Protein AF-0000000086329516 (afdb_homodimer)

pLDDT: mean 95.1, std 6.82, range [64.69, 98.88]

Foldseek 3Di:
DVLLVVLQVVLVVQLVVLVVLVVCLVPPVVPDPDDPVLSVLSVVLSVLSNVLSVVSNLLSPAPCSNVLSVLSVVLNCQASVLSNVCSVPVDNPSVVSNVVSVVSNVVSVVVSVD/DVLLVVLLVVLVVQLVVLVVLVVCLVPPVVPDPQDPVLSVLSVVLSVLSNVLSVVSNLLSPAPCSNVLSVLSVQLNCQASVLSNVCSVPVDNPSVVSNVVSVVSNVVSVVVRVD

Nearest PDB structures (foldseek):
  8dt0-assembly2_B  TM=3.347E-01  e=3.328E-01  synthetic construct
  8f6r-assembly1_A  TM=3.992E-01  e=1.802E+00  synthetic construct

Structure (mmCIF, N/CA/C/O backbone):
data_AF-0000000086329516-model_v1
#
loop_
_entity.id
_entity.type
_entity.pdbx_description
1 polymer 'Transmembrane protein 256'
#
loop_
_atom_site.group_PDB
_atom_site.id
_atom_site.type_symbol
_atom_site.label_atom_id
_atom_site.label_alt_id
_atom_site.label_comp_id
_atom_site.label_asym_id
_atom_site.label_entity_id
_atom_site.label_seq_id
_atom_site.pdbx_PDB_ins_code
_atom_site.Cartn_x
_atom_site.Cartn_y
_atom_site.Cartn_z
_atom_site.occupancy
_atom_site.B_iso_or_equiv
_atom_site.auth_seq_id
_atom_site.auth_comp_id
_atom_site.auth_asym_id
_atom_site.auth_atom_id
_atom_site.pdbx_PDB_model_num
ATOM 1 N N . MET A 1 1 ? 0.048 -22.078 -14 1 64.69 1 MET A N 1
ATOM 2 C CA . MET A 1 1 ? 0.949 -20.984 -14.352 1 64.69 1 MET A CA 1
ATOM 3 C C . MET A 1 1 ? 0.165 -19.766 -14.805 1 64.69 1 MET A C 1
ATOM 5 O O . MET A 1 1 ? 0.454 -18.641 -14.383 1 64.69 1 MET A O 1
ATOM 9 N N . CYS A 1 2 ? -1.029 -20.031 -15.445 1 90.06 2 CYS A N 1
ATOM 10 C CA . CYS A 1 2 ? -1.788 -18.922 -16.016 1 90.06 2 CYS A CA 1
ATOM 11 C C . CYS A 1 2 ? -2.498 -18.141 -14.914 1 90.06 2 CYS A C 1
ATOM 13 O O . CYS A 1 2 ? -2.467 -16.906 -14.914 1 90.06 2 CYS A O 1
ATOM 15 N N . ALA A 1 3 ? -2.883 -18.844 -13.867 1 93.75 3 ALA A N 1
ATOM 16 C CA . ALA A 1 3 ? -3.609 -18.156 -12.805 1 93.75 3 ALA A CA 1
ATOM 17 C C . ALA A 1 3 ? -2.664 -17.328 -11.938 1 93.75 3 ALA A C 1
ATOM 19 O O . ALA A 1 3 ? -3.014 -16.219 -11.508 1 93.75 3 ALA A O 1
ATOM 20 N N . SER A 1 4 ? -1.534 -17.812 -11.727 1 95.69 4 SER A N 1
ATOM 21 C CA . SER A 1 4 ? -0.534 -17.109 -10.938 1 95.69 4 SER A CA 1
ATOM 22 C C . SER A 1 4 ? -0.176 -15.766 -11.562 1 95.69 4 SER A C 1
ATOM 24 O O . SER A 1 4 ? -0.128 -14.75 -10.875 1 95.69 4 SER A O 1
ATOM 26 N N . LEU A 1 5 ? 0.007 -15.844 -12.82 1 95.62 5 LEU A N 1
ATOM 27 C CA . LEU A 1 5 ? 0.372 -14.617 -13.516 1 95.62 5 LEU A CA 1
ATOM 28 C C . LEU A 1 5 ? -0.786 -13.625 -13.516 1 95.62 5 LEU A C 1
ATOM 30 O O . LEU A 1 5 ? -0.579 -12.422 -13.336 1 95.62 5 LEU A O 1
ATOM 34 N N . ALA A 1 6 ? -1.955 -14.141 -13.789 1 97.19 6 ALA A N 1
ATOM 35 C CA . ALA A 1 6 ? -3.129 -13.266 -13.781 1 97.19 6 ALA A CA 1
ATOM 36 C C . ALA A 1 6 ? -3.307 -12.602 -12.422 1 97.19 6 ALA A C 1
ATOM 38 O O . ALA A 1 6 ? -3.564 -11.391 -12.344 1 97.19 6 ALA A O 1
ATOM 39 N N . VAL A 1 7 ? -3.115 -13.359 -11.359 1 98.19 7 VAL A N 1
ATOM 40 C CA . VAL A 1 7 ? -3.281 -12.828 -10.016 1 98.19 7 VAL A CA 1
ATOM 41 C C . VAL A 1 7 ? -2.174 -11.82 -9.719 1 98.19 7 VAL A C 1
ATOM 43 O O . VAL A 1 7 ? -2.42 -10.773 -9.102 1 98.19 7 VAL A O 1
ATOM 46 N N . GLN A 1 8 ? -1.012 -12.047 -10.117 1 97.81 8 GLN A N 1
ATOM 47 C CA . GLN A 1 8 ? 0.1 -11.109 -9.969 1 97.81 8 GLN A CA 1
ATOM 48 C C . GLN A 1 8 ? -0.186 -9.797 -10.68 1 97.81 8 GLN A C 1
ATOM 50 O O . GLN A 1 8 ? 0.056 -8.719 -10.125 1 97.81 8 GLN A O 1
ATOM 55 N N . ARG A 1 9 ? -0.685 -9.898 -11.883 1 97.81 9 ARG A N 1
ATOM 56 C CA . ARG A 1 9 ? -1.002 -8.703 -12.648 1 97.81 9 ARG A CA 1
ATOM 57 C C . ARG A 1 9 ? -2.1 -7.891 -11.977 1 97.81 9 ARG A C 1
ATOM 59 O O . ARG A 1 9 ? -2.02 -6.664 -11.906 1 97.81 9 ARG A O 1
ATOM 66 N N . LEU A 1 10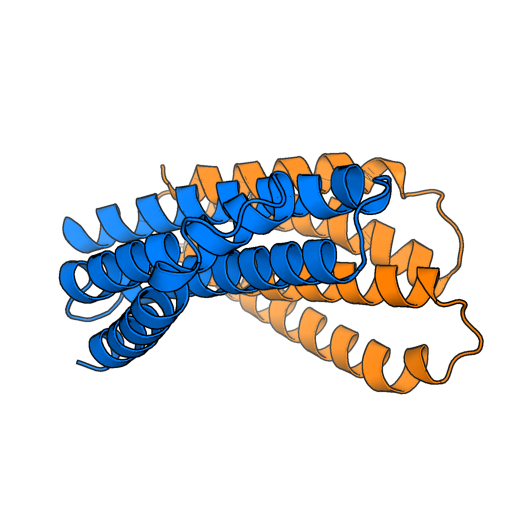 ? -3.047 -8.594 -11.484 1 98.31 10 LEU A N 1
ATOM 67 C CA . LEU A 1 10 ? -4.141 -7.918 -10.789 1 98.31 10 LEU A CA 1
ATOM 68 C C . LEU A 1 10 ? -3.65 -7.281 -9.492 1 98.31 10 LEU A C 1
ATOM 70 O O . LEU A 1 10 ? -4.133 -6.215 -9.102 1 98.31 10 LEU A O 1
ATOM 74 N N . ALA A 1 11 ? -2.736 -7.938 -8.844 1 98.69 11 ALA A N 1
ATOM 75 C CA . ALA A 1 11 ? -2.119 -7.344 -7.656 1 98.69 11 ALA A CA 1
ATOM 76 C C . ALA A 1 11 ? -1.429 -6.027 -8 1 98.69 11 ALA A C 1
ATOM 78 O O . ALA A 1 11 ? -1.551 -5.043 -7.27 1 98.69 11 ALA A O 1
ATOM 79 N N . GLY A 1 12 ? -0.724 -6.027 -9.117 1 98.56 12 GLY A N 1
ATOM 80 C CA . GLY A 1 12 ? -0.062 -4.809 -9.562 1 98.56 12 GLY A CA 1
ATOM 81 C C . GLY A 1 12 ? -1.026 -3.668 -9.828 1 98.56 12 GLY A C 1
ATOM 82 O O . GLY A 1 12 ? -0.793 -2.539 -9.391 1 98.56 12 GLY A O 1
ATOM 83 N N . VAL A 1 13 ? -2.066 -3.965 -10.5 1 98.62 13 VAL A N 1
ATOM 84 C CA . VAL A 1 13 ? -3.068 -2.953 -10.82 1 98.62 13 VAL A CA 1
ATOM 85 C C . VAL A 1 13 ? -3.75 -2.48 -9.531 1 98.62 13 VAL A C 1
ATOM 87 O O . VAL A 1 13 ? -3.908 -1.277 -9.32 1 98.62 13 VAL A O 1
ATOM 90 N N . SER A 1 14 ? -4.074 -3.404 -8.742 1 98.81 14 SER A N 1
ATOM 91 C CA . SER A 1 14 ? -4.73 -3.08 -7.484 1 98.81 14 SER A CA 1
ATOM 92 C C . SER A 1 14 ? -3.838 -2.217 -6.602 1 98.81 14 SER A C 1
ATOM 94 O O . SER A 1 14 ? -4.297 -1.229 -6.02 1 98.81 14 SER A O 1
ATOM 96 N N . GLY A 1 15 ? -2.594 -2.58 -6.457 1 98.81 15 GLY A N 1
ATOM 97 C CA . GLY A 1 15 ? -1.659 -1.793 -5.668 1 98.81 15 GLY A CA 1
ATOM 98 C C . GLY A 1 15 ? -1.478 -0.382 -6.191 1 98.81 15 GLY A C 1
ATOM 99 O O . GLY A 1 15 ? -1.449 0.576 -5.418 1 98.81 15 GLY A O 1
ATOM 100 N N . ALA A 1 16 ? -1.407 -0.28 -7.477 1 98.69 16 ALA A N 1
ATOM 101 C CA . ALA A 1 16 ? -1.301 1.045 -8.086 1 98.69 16 ALA A CA 1
ATOM 102 C C . ALA A 1 16 ? -2.523 1.898 -7.754 1 98.69 16 ALA A C 1
ATOM 104 O O . ALA A 1 16 ? -2.389 3.07 -7.395 1 98.69 16 ALA A O 1
ATOM 105 N N . LEU A 1 17 ? -3.633 1.331 -7.875 1 98.62 17 LEU A N 1
ATOM 106 C CA . LEU A 1 17 ? -4.871 2.041 -7.578 1 98.62 17 LEU A CA 1
ATOM 107 C C . LEU A 1 17 ? -4.949 2.408 -6.102 1 98.62 17 LEU A C 1
ATOM 109 O O . LEU A 1 17 ? -5.438 3.484 -5.746 1 98.62 17 LEU A O 1
ATOM 113 N N . ALA A 1 18 ? -4.504 1.495 -5.254 1 98.75 18 ALA A N 1
ATOM 114 C CA . ALA A 1 18 ? -4.52 1.766 -3.816 1 98.75 18 ALA A CA 1
ATOM 115 C C . ALA A 1 18 ? -3.635 2.959 -3.473 1 98.75 18 ALA A C 1
ATOM 117 O O . ALA A 1 18 ? -4.012 3.811 -2.666 1 98.75 18 ALA A O 1
ATOM 118 N N . VAL A 1 19 ? -2.475 2.996 -4.062 1 98.69 19 VAL A N 1
ATOM 119 C CA . VAL A 1 19 ? -1.562 4.102 -3.795 1 98.69 19 VAL A CA 1
ATOM 120 C C . VAL A 1 19 ? -2.152 5.402 -4.34 1 98.69 19 VAL A C 1
ATOM 122 O O . VAL A 1 19 ? -2.102 6.441 -3.674 1 98.69 19 VAL A O 1
ATOM 125 N N . ALA A 1 20 ? -2.703 5.402 -5.523 1 98.06 20 ALA A N 1
ATOM 126 C CA . ALA A 1 20 ? -3.342 6.582 -6.102 1 98.06 20 ALA A CA 1
ATOM 127 C C . ALA A 1 20 ? -4.488 7.066 -5.219 1 98.06 20 ALA A C 1
ATOM 129 O O . ALA A 1 20 ? -4.621 8.266 -4.973 1 98.06 20 ALA A O 1
ATOM 130 N N . ALA A 1 21 ? -5.281 6.156 -4.812 1 97.5 21 ALA A N 1
ATOM 131 C CA . ALA A 1 21 ? -6.383 6.5 -3.916 1 97.5 21 ALA A CA 1
ATOM 132 C C . ALA A 1 21 ? -5.863 7.09 -2.609 1 97.5 21 ALA A C 1
ATOM 134 O O . ALA A 1 21 ? -6.465 8.016 -2.057 1 97.5 21 ALA A O 1
ATOM 135 N N . GLY A 1 22 ? -4.812 6.473 -2.096 1 96.12 22 GLY A N 1
ATOM 136 C CA . GLY A 1 22 ? -4.199 7.016 -0.896 1 96.12 22 GLY A CA 1
ATOM 137 C C . GLY A 1 22 ? -3.736 8.453 -1.062 1 96.12 22 GLY A C 1
ATOM 138 O O . GLY A 1 22 ? -3.914 9.273 -0.16 1 96.12 22 GLY A O 1
ATOM 139 N N . ALA A 1 23 ? -3.125 8.742 -2.174 1 94.44 23 ALA A N 1
ATOM 140 C CA . ALA A 1 23 ? -2.697 10.102 -2.471 1 94.44 23 ALA A CA 1
ATOM 141 C C . ALA A 1 23 ? -3.891 11.055 -2.52 1 94.44 23 ALA A C 1
ATOM 143 O O . ALA A 1 23 ? -3.832 12.156 -1.977 1 94.44 23 ALA A O 1
ATOM 144 N N . TYR A 1 24 ? -4.93 10.617 -3.1 1 92.62 24 TYR A N 1
ATOM 145 C CA . TYR A 1 24 ? -6.145 11.422 -3.154 1 92.62 24 TYR A CA 1
ATOM 146 C C . TYR A 1 24 ? -6.684 11.688 -1.756 1 92.62 24 TYR A C 1
ATOM 148 O O . TYR A 1 24 ? -7.129 12.797 -1.455 1 92.62 24 TYR A O 1
ATOM 156 N N . GLY A 1 25 ? -6.734 10.703 -0.957 1 90.69 25 GLY A N 1
ATOM 157 C CA . GLY A 1 25 ? -7.195 10.859 0.413 1 90.69 25 GLY A CA 1
ATOM 158 C C . GLY A 1 25 ? -6.367 11.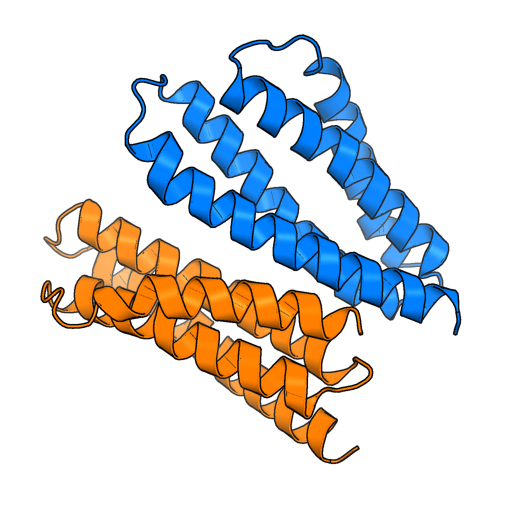844 1.212 1 90.69 25 GLY A C 1
ATOM 159 O O . GLY A 1 25 ? -6.91 12.656 1.961 1 90.69 25 GLY A O 1
ATOM 160 N N . ALA A 1 26 ? -5.047 11.812 1.091 1 88.12 26 ALA A N 1
ATOM 161 C CA . ALA A 1 26 ? -4.129 12.648 1.864 1 88.12 26 ALA A CA 1
ATOM 162 C C . ALA A 1 26 ? -4.207 14.102 1.423 1 88.12 26 ALA A C 1
ATOM 164 O O . ALA A 1 26 ? -4.062 15.016 2.242 1 88.12 26 ALA A O 1
ATOM 165 N N . HIS A 1 27 ? -4.48 14.352 0.162 1 85.06 27 HIS A N 1
ATOM 166 C CA . HIS A 1 27 ? -4.473 15.719 -0.347 1 85.06 27 HIS A CA 1
ATOM 167 C C . HIS A 1 27 ? -5.895 16.234 -0.543 1 85.06 27 HIS A C 1
ATOM 169 O O . HIS A 1 27 ? -6.191 17.391 -0.214 1 85.06 27 HIS A O 1
ATOM 175 N N . GLY A 1 28 ? -6.668 15.484 -1.047 1 76.88 28 GLY A N 1
ATOM 176 C CA . GLY A 1 28 ? -8.023 15.891 -1.378 1 76.88 28 GLY A CA 1
ATOM 177 C C . GLY A 1 28 ? -8.961 15.859 -0.188 1 76.88 28 GLY A C 1
ATOM 178 O O . GLY A 1 28 ? -9.656 16.844 0.091 1 76.88 28 GLY A O 1
ATOM 179 N N . PHE A 1 29 ? -9.008 14.883 0.481 1 74.56 29 PHE A N 1
ATOM 180 C CA . PHE A 1 29 ? -9.938 14.672 1.585 1 74.56 29 PHE A CA 1
ATOM 181 C C . PHE A 1 29 ? -9.523 15.5 2.799 1 74.56 29 PHE A C 1
ATOM 183 O O . PHE A 1 29 ? -10.383 16.016 3.52 1 74.56 29 PHE A O 1
ATOM 190 N N . ARG A 1 30 ? -8.227 15.625 3.061 1 66.38 30 ARG A N 1
ATOM 191 C CA . ARG A 1 30 ? -7.738 16.391 4.207 1 66.38 30 ARG A CA 1
ATOM 192 C C . ARG A 1 30 ? -8.172 17.844 4.121 1 66.38 30 ARG A C 1
ATOM 194 O O . ARG A 1 30 ? -8.5 18.453 5.137 1 66.38 30 ARG A O 1
ATOM 201 N N . ARG A 1 31 ? -8.32 18.344 2.969 1 73.06 31 ARG A N 1
ATOM 202 C CA . ARG A 1 31 ? -8.672 19.75 2.766 1 73.06 31 ARG A CA 1
ATOM 203 C C . ARG A 1 31 ? -10.18 19.938 2.711 1 73.06 31 ARG A C 1
ATOM 205 O O . ARG A 1 31 ? -10.68 21.062 2.684 1 73.06 31 ARG A O 1
ATOM 212 N N . SER A 1 32 ? -10.742 18.812 2.822 1 73.06 32 SER A N 1
ATOM 213 C CA . SER A 1 32 ? -12.188 18.891 2.65 1 73.06 32 SER A CA 1
ATOM 214 C C . SER A 1 32 ? -12.891 19.125 3.986 1 73.06 32 SER A C 1
ATOM 216 O O . SER A 1 32 ? -12.297 18.906 5.047 1 73.06 32 SER A O 1
ATOM 218 N N . ASP A 1 33 ? -14.102 19.672 3.904 1 74.81 33 ASP A N 1
ATOM 219 C CA . ASP A 1 33 ? -14.938 19.938 5.074 1 74.81 33 ASP A CA 1
ATOM 220 C C . ASP A 1 33 ? -15.703 18.688 5.5 1 74.81 33 ASP A C 1
ATOM 222 O O . ASP A 1 33 ? -16.719 18.781 6.18 1 74.81 33 ASP A O 1
ATOM 226 N N . ARG A 1 34 ? -15.172 17.656 5.035 1 80.44 34 ARG A N 1
ATOM 227 C CA . ARG A 1 34 ? -15.844 16.406 5.422 1 80.44 34 ARG A CA 1
ATOM 228 C C . ARG A 1 34 ? -15.656 16.141 6.91 1 80.44 34 ARG A C 1
ATOM 230 O O . ARG A 1 34 ? -14.648 16.531 7.5 1 80.44 34 ARG A O 1
ATOM 237 N N . ASP A 1 35 ? -16.734 15.539 7.414 1 86.62 35 ASP A N 1
ATOM 238 C CA . ASP A 1 35 ? -16.656 15.25 8.836 1 86.62 35 ASP A CA 1
ATOM 239 C C . ASP A 1 35 ? -15.609 14.172 9.117 1 86.62 35 ASP A C 1
ATOM 241 O O . ASP A 1 35 ? -15.141 13.5 8.195 1 86.62 35 ASP A O 1
ATOM 245 N N . ASP A 1 36 ? -15.258 14 10.312 1 89.69 36 ASP A N 1
ATOM 246 C CA . ASP A 1 36 ? -14.195 13.102 10.766 1 89.69 36 ASP A CA 1
ATOM 247 C C . ASP A 1 36 ? -14.555 11.641 10.484 1 89.69 36 ASP A C 1
ATOM 249 O O . ASP A 1 36 ? -13.68 10.828 10.195 1 89.69 36 ASP A O 1
ATOM 253 N N . TYR A 1 37 ? -15.812 11.352 10.539 1 92.25 37 TYR A N 1
ATOM 254 C CA . TYR A 1 37 ? -16.234 9.977 10.305 1 92.25 37 TYR A CA 1
ATOM 255 C C . TYR A 1 37 ? -15.992 9.57 8.859 1 92.25 37 TYR A C 1
ATOM 257 O O . TYR A 1 37 ? -15.523 8.461 8.594 1 92.25 37 TYR A O 1
ATOM 265 N N . MET A 1 38 ? -16.25 10.406 7.898 1 93.62 38 MET A N 1
ATOM 266 C CA . MET A 1 38 ? -16.016 10.117 6.484 1 93.62 38 MET A CA 1
ATOM 267 C C . MET A 1 38 ? -14.531 9.945 6.199 1 93.62 38 MET A C 1
ATOM 269 O O . MET A 1 38 ? -14.141 9.086 5.41 1 93.62 38 MET A O 1
ATOM 273 N N . LYS A 1 39 ? -13.742 10.695 6.824 1 92.88 39 LYS A N 1
ATOM 274 C CA . LYS A 1 39 ? -12.297 10.57 6.664 1 92.88 39 LYS A CA 1
ATOM 275 C C . LYS A 1 39 ? -11.797 9.234 7.191 1 92.88 39 LYS A C 1
ATOM 277 O O . LYS A 1 39 ? -10.945 8.594 6.57 1 92.88 39 LYS A O 1
ATOM 282 N N . GLU A 1 40 ? -12.312 8.867 8.281 1 93.88 40 GLU A N 1
ATOM 283 C CA . GLU A 1 40 ? -11.93 7.582 8.867 1 93.88 40 GLU A CA 1
ATOM 284 C C . GLU A 1 40 ? -12.352 6.422 7.969 1 93.88 40 GLU A C 1
ATOM 286 O O . GLU A 1 40 ? -11.625 5.434 7.836 1 93.88 40 GLU A O 1
ATOM 291 N N . LEU A 1 41 ? -13.508 6.617 7.383 1 95.62 41 LEU A N 1
ATOM 292 C CA . LEU A 1 41 ? -13.984 5.59 6.461 1 95.62 41 LEU A CA 1
ATOM 293 C C . LEU A 1 41 ? -13.047 5.445 5.27 1 95.62 41 LEU A C 1
ATOM 295 O O . LEU A 1 41 ? -12.727 4.328 4.859 1 95.62 41 LEU A O 1
ATOM 299 N N . TYR A 1 42 ? -12.695 6.52 4.75 1 96.75 42 TYR A N 1
ATOM 300 C CA . TYR A 1 42 ? -11.789 6.5 3.604 1 96.75 42 TYR A CA 1
ATOM 301 C C . TYR A 1 42 ? -10.453 5.863 3.969 1 96.75 42 TYR A C 1
ATOM 303 O O . TYR A 1 42 ? -9.922 5.047 3.211 1 96.75 42 TYR A O 1
ATOM 311 N N . GLU A 1 43 ? -9.984 6.191 5.113 1 95.75 43 GLU A N 1
ATOM 312 C CA . GLU A 1 43 ? -8.703 5.648 5.555 1 95.75 43 GLU A CA 1
ATOM 313 C C . GLU A 1 43 ? -8.781 4.137 5.754 1 95.75 43 GLU A C 1
ATOM 315 O O . GLU A 1 43 ? -7.844 3.414 5.406 1 95.75 43 GLU A O 1
ATOM 320 N N . THR A 1 44 ? -9.82 3.721 6.332 1 97.62 44 THR A N 1
ATOM 321 C CA . THR A 1 44 ? -10.008 2.285 6.516 1 97.62 44 THR A CA 1
ATOM 322 C C . THR A 1 44 ? -10.055 1.569 5.168 1 97.62 44 THR A C 1
ATOM 324 O O . THR A 1 44 ? -9.391 0.548 4.98 1 97.62 44 THR A O 1
ATOM 327 N N . ALA A 1 45 ? -10.859 2.127 4.273 1 98.25 45 ALA A N 1
ATOM 328 C CA . ALA A 1 45 ? -10.938 1.553 2.934 1 98.25 45 ALA A CA 1
ATOM 329 C C . ALA A 1 45 ? -9.555 1.451 2.297 1 98.25 45 ALA A C 1
ATOM 331 O O . ALA A 1 45 ? -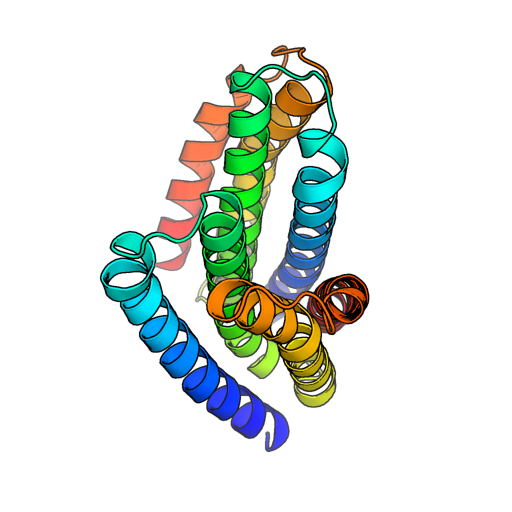9.195 0.408 1.749 1 98.25 45 ALA A O 1
ATOM 332 N N . ASN A 1 46 ? -8.859 2.469 2.391 1 98.06 46 ASN A N 1
ATOM 333 C CA . ASN A 1 46 ? -7.555 2.52 1.745 1 98.06 46 ASN A CA 1
ATOM 334 C C . ASN A 1 46 ? -6.57 1.552 2.395 1 98.06 46 ASN A C 1
ATOM 336 O O . ASN A 1 46 ? -5.785 0.9 1.704 1 98.06 46 ASN A O 1
ATOM 340 N N . LYS A 1 47 ? -6.605 1.452 3.668 1 98.19 47 LYS A N 1
ATOM 341 C CA . LYS A 1 47 ? -5.766 0.525 4.418 1 98.19 47 LYS A CA 1
ATOM 342 C C . LYS A 1 47 ? -6.016 -0.917 3.988 1 98.19 47 LYS A C 1
ATOM 344 O O . LYS A 1 47 ? -5.074 -1.647 3.668 1 98.19 47 LYS A O 1
ATOM 349 N N . TYR A 1 48 ? -7.148 -1.271 3.969 1 98.75 48 TYR A N 1
ATOM 350 C CA . TYR A 1 48 ? -7.469 -2.645 3.602 1 98.75 48 TYR A CA 1
ATOM 351 C C . TYR A 1 48 ? -7.215 -2.887 2.119 1 98.75 48 TYR A C 1
ATOM 353 O O . TYR A 1 48 ? -6.875 -4 1.715 1 98.75 48 TYR A O 1
ATOM 361 N N . HIS A 1 49 ? -7.426 -1.868 1.284 1 98.88 49 HIS A N 1
ATOM 362 C CA . HIS A 1 49 ? -7.117 -1.954 -0.139 1 98.88 49 HIS A CA 1
ATOM 363 C C . HIS A 1 49 ? -5.648 -2.307 -0.365 1 98.88 49 HIS A C 1
ATOM 365 O O . HIS A 1 49 ? -5.34 -3.285 -1.048 1 98.88 49 HIS A O 1
ATOM 371 N N . ILE A 1 50 ? -4.785 -1.561 0.261 1 98.75 50 ILE A N 1
ATOM 372 C CA . ILE A 1 50 ? -3.365 -1.813 0.025 1 98.75 50 ILE A CA 1
ATOM 373 C C . ILE A 1 50 ? -2.957 -3.125 0.692 1 98.75 50 ILE A C 1
ATOM 375 O O . ILE A 1 50 ? -2.152 -3.883 0.146 1 98.75 50 ILE A O 1
ATOM 379 N N . TYR A 1 51 ? -3.475 -3.502 1.91 1 98.62 51 TYR A N 1
ATOM 380 C CA . TYR A 1 51 ? -3.191 -4.777 2.562 1 98.62 51 TYR A CA 1
ATOM 381 C C . TYR A 1 51 ? -3.533 -5.945 1.646 1 98.62 51 TYR A C 1
ATOM 383 O O . TYR A 1 51 ? -2.756 -6.895 1.525 1 98.62 51 TYR A O 1
ATOM 391 N N . HIS A 1 52 ? -4.578 -5.793 1.102 1 98.88 52 HIS A N 1
ATOM 392 C CA . HIS A 1 52 ? -5.027 -6.965 0.36 1 98.88 52 HIS A CA 1
ATOM 393 C C . HIS A 1 52 ? -4.5 -6.949 -1.069 1 98.88 52 HIS A C 1
ATOM 395 O O . HIS A 1 52 ? -4.512 -7.98 -1.751 1 98.88 52 HIS A O 1
ATOM 401 N N . SER A 1 53 ? -4.047 -5.773 -1.544 1 98.88 53 SER A N 1
ATOM 402 C CA . SER A 1 53 ? -3.219 -5.797 -2.746 1 98.88 53 SER A CA 1
ATOM 403 C C . SER A 1 53 ? -1.916 -6.551 -2.508 1 98.88 53 SER A C 1
ATOM 405 O O . SER A 1 53 ? -1.474 -7.32 -3.365 1 98.88 53 SER A O 1
ATOM 407 N N . LEU A 1 54 ? -1.338 -6.352 -1.367 1 98.62 54 LEU A N 1
ATOM 408 C CA . LEU A 1 54 ? -0.156 -7.105 -0.971 1 98.62 54 LEU A CA 1
ATOM 409 C C . LEU A 1 54 ? -0.484 -8.586 -0.823 1 98.62 54 LEU A C 1
ATOM 411 O O . LEU A 1 54 ? 0.295 -9.445 -1.246 1 98.62 54 LEU A O 1
ATOM 415 N N . ALA A 1 55 ? -1.589 -8.828 -0.215 1 98.62 55 ALA A N 1
ATOM 416 C CA . ALA A 1 55 ? -2 -10.227 -0.059 1 98.62 55 ALA A CA 1
ATOM 417 C C . ALA A 1 55 ? -2.15 -10.906 -1.416 1 98.62 55 ALA A C 1
ATOM 419 O O . ALA A 1 55 ? -1.871 -12.102 -1.551 1 98.62 55 ALA A O 1
ATOM 420 N N . LEU A 1 56 ? -2.631 -10.203 -2.398 1 98.62 56 LEU A N 1
ATOM 421 C CA . LEU A 1 56 ? -2.758 -10.758 -3.744 1 98.62 56 LEU A CA 1
ATOM 422 C C . LEU A 1 56 ? -1.4 -11.195 -4.281 1 98.62 56 LEU A C 1
ATOM 424 O O . LEU A 1 56 ? -1.308 -12.188 -5.008 1 98.62 56 LEU A O 1
ATOM 428 N N . LEU A 1 57 ? -0.351 -10.422 -4.008 1 98 57 LEU A N 1
ATOM 429 C CA . LEU A 1 57 ? 0.987 -10.844 -4.406 1 98 57 LEU A CA 1
ATOM 430 C C . LEU A 1 57 ? 1.328 -12.211 -3.811 1 98 57 LEU A C 1
ATOM 432 O O . LEU A 1 57 ? 1.931 -13.047 -4.48 1 98 57 LEU A O 1
ATOM 436 N N . GLY A 1 58 ? 1.001 -12.383 -2.541 1 97.19 58 GLY A N 1
ATOM 437 C CA . GLY A 1 58 ? 1.174 -13.688 -1.919 1 97.19 58 GLY A CA 1
ATOM 438 C C . GLY A 1 58 ? 0.3 -14.766 -2.537 1 97.19 58 GLY A C 1
ATOM 439 O O . GLY A 1 58 ? 0.753 -15.891 -2.756 1 97.19 58 GLY A O 1
ATOM 440 N N . ALA A 1 59 ? -0.945 -14.406 -2.785 1 98.19 59 ALA A N 1
ATOM 441 C CA . ALA A 1 59 ? -1.896 -15.344 -3.371 1 98.19 59 ALA A CA 1
ATOM 442 C C . ALA A 1 59 ? -1.398 -15.859 -4.719 1 98.19 59 ALA A C 1
ATOM 444 O O . ALA A 1 59 ? -1.64 -17.016 -5.074 1 98.19 59 ALA A O 1
ATOM 445 N N . ALA A 1 60 ? -0.716 -15.039 -5.457 1 97.62 60 ALA A N 1
ATOM 446 C CA . ALA A 1 60 ? -0.208 -15.406 -6.773 1 97.62 60 ALA A CA 1
ATOM 447 C C . ALA A 1 60 ? 0.765 -16.578 -6.68 1 97.62 60 ALA A C 1
ATOM 449 O O . ALA A 1 60 ? 1.006 -17.281 -7.668 1 97.62 60 ALA A O 1
ATOM 450 N N . ARG A 1 61 ? 1.267 -16.797 -5.508 1 95.31 61 ARG A N 1
ATOM 451 C CA . ARG A 1 61 ? 2.32 -17.797 -5.355 1 95.31 61 ARG A CA 1
ATOM 452 C C . ARG A 1 61 ? 1.828 -19 -4.547 1 95.31 61 ARG A C 1
ATOM 454 O O . ARG A 1 61 ? 2.6 -19.906 -4.25 1 95.31 61 ARG A O 1
ATOM 461 N N . CYS A 1 62 ? 0.611 -18.969 -4.129 1 96.69 62 CYS A N 1
ATOM 462 C CA . CYS A 1 62 ? 0.118 -20.078 -3.32 1 96.69 62 CYS A CA 1
ATOM 463 C C . CYS A 1 62 ? -0.33 -21.25 -4.199 1 96.69 62 CYS A C 1
ATOM 465 O O . CYS A 1 62 ? -0.203 -21.188 -5.422 1 96.69 62 CYS A O 1
ATOM 467 N N . ARG A 1 63 ? -0.776 -22.344 -3.682 1 97.06 63 ARG A N 1
ATOM 468 C CA . ARG A 1 63 ? -1.104 -23.578 -4.395 1 97.06 63 ARG A CA 1
ATOM 469 C C . ARG A 1 63 ? -2.305 -23.375 -5.312 1 97.06 63 ARG A C 1
ATOM 471 O O . ARG A 1 63 ? -2.367 -23.953 -6.395 1 97.06 63 ARG A O 1
ATOM 478 N N . LYS A 1 64 ? -3.332 -22.594 -4.918 1 97.38 64 LYS A N 1
ATOM 479 C CA . LYS A 1 64 ? -4.543 -22.328 -5.691 1 97.38 64 LYS A CA 1
ATOM 480 C C . LYS A 1 64 ? -4.73 -20.828 -5.93 1 97.38 64 LYS A C 1
ATOM 482 O O . LYS A 1 64 ? -5.707 -20.234 -5.465 1 97.38 64 LYS A O 1
ATOM 487 N N . PRO A 1 65 ? -3.914 -20.234 -6.738 1 97.88 65 PRO A N 1
ATOM 488 C CA . PRO A 1 65 ? -3.918 -18.781 -6.914 1 97.88 65 PRO A CA 1
ATOM 489 C C . PRO A 1 65 ? -5.25 -18.25 -7.434 1 97.88 65 PRO A C 1
ATOM 491 O O . PRO A 1 65 ? -5.691 -17.172 -7.035 1 97.88 65 PRO A O 1
ATOM 494 N N . ALA A 1 66 ? -5.883 -19.016 -8.336 1 97.94 66 ALA A N 1
ATOM 495 C CA . ALA A 1 66 ? -7.148 -18.547 -8.891 1 97.94 66 ALA A CA 1
ATOM 496 C C . ALA A 1 66 ? -8.219 -18.453 -7.812 1 97.94 66 ALA A C 1
ATOM 498 O O . ALA A 1 66 ? -8.984 -17.484 -7.781 1 97.94 66 ALA A O 1
ATOM 499 N N . VAL A 1 67 ? -8.25 -19.438 -6.977 1 98.38 67 VAL A N 1
ATOM 500 C CA . VAL A 1 67 ? -9.258 -19.469 -5.922 1 98.38 67 VAL A CA 1
ATOM 501 C C . VAL A 1 67 ? -8.992 -18.359 -4.914 1 98.38 67 VAL A C 1
ATOM 503 O O . VAL A 1 67 ? -9.859 -17.516 -4.676 1 98.38 67 VAL A O 1
ATOM 506 N N . ALA A 1 68 ? -7.793 -18.312 -4.363 1 98.69 68 ALA A N 1
ATOM 507 C CA . ALA A 1 68 ? -7.438 -17.297 -3.369 1 98.69 68 ALA A CA 1
ATOM 508 C C . ALA A 1 68 ? -7.539 -15.891 -3.951 1 98.69 68 ALA A C 1
ATOM 510 O O . ALA A 1 68 ? -8.109 -14.992 -3.326 1 98.69 68 ALA A O 1
ATOM 511 N N . GLY A 1 69 ? -7.047 -15.703 -5.176 1 98.62 69 GLY A N 1
ATOM 512 C CA . GLY A 1 69 ? -7.059 -14.391 -5.809 1 98.62 69 GLY A CA 1
ATOM 513 C C . GLY A 1 69 ? -8.461 -13.875 -6.086 1 98.62 69 GLY A C 1
ATOM 514 O O . GLY A 1 69 ? -8.75 -12.703 -5.848 1 98.62 69 GLY A O 1
ATOM 515 N N . THR A 1 70 ? -9.32 -14.75 -6.609 1 98.69 70 THR A N 1
ATOM 516 C CA . THR A 1 70 ? -10.68 -14.336 -6.949 1 98.69 70 THR A CA 1
ATOM 517 C C . THR A 1 70 ? -11.453 -13.938 -5.695 1 98.69 70 THR A C 1
ATOM 519 O O . THR A 1 70 ? -12.164 -12.93 -5.691 1 98.69 70 THR A O 1
ATOM 522 N N . ILE A 1 71 ? -11.289 -14.664 -4.641 1 98.81 71 ILE A N 1
ATOM 523 C CA . ILE A 1 71 ? -12.016 -14.398 -3.4 1 98.81 71 ILE A CA 1
ATOM 524 C C . ILE A 1 71 ? -11.508 -13.094 -2.775 1 98.81 71 ILE A C 1
ATOM 526 O O . ILE A 1 71 ? -12.297 -12.266 -2.324 1 98.81 71 ILE A O 1
ATOM 530 N N . LEU A 1 72 ? -10.195 -12.945 -2.758 1 98.88 72 LEU A N 1
ATOM 531 C CA . LEU A 1 72 ? -9.625 -11.711 -2.221 1 98.88 72 LEU A CA 1
ATOM 532 C C . LEU A 1 72 ? -10.086 -10.5 -3.021 1 98.88 72 LEU A C 1
ATOM 534 O O . LEU A 1 72 ? -10.398 -9.461 -2.447 1 98.88 72 LEU A O 1
ATOM 538 N N . LEU A 1 73 ? -10.172 -10.617 -4.348 1 98.81 73 LEU A N 1
ATOM 539 C CA . LEU A 1 73 ? -10.586 -9.5 -5.195 1 98.81 73 LEU A CA 1
ATOM 540 C C . LEU A 1 73 ? -12.047 -9.148 -4.953 1 98.81 73 LEU A C 1
ATOM 542 O O . LEU A 1 73 ? -12.391 -7.969 -4.828 1 98.81 73 LEU A O 1
ATOM 546 N N . ALA A 1 74 ? -12.82 -10.164 -4.91 1 98.81 74 ALA A N 1
ATOM 547 C CA . ALA A 1 74 ? -14.234 -9.945 -4.629 1 98.81 74 ALA A CA 1
ATOM 548 C C . ALA A 1 74 ? -14.43 -9.305 -3.254 1 98.81 74 ALA A C 1
ATOM 550 O O . ALA A 1 74 ? -15.227 -8.383 -3.098 1 98.81 74 ALA A O 1
ATOM 551 N N . GLY A 1 75 ? -13.719 -9.82 -2.289 1 98.81 75 GLY A N 1
ATOM 552 C CA . GLY A 1 75 ? -13.781 -9.25 -0.95 1 98.81 75 GLY A CA 1
ATOM 553 C C . GLY A 1 75 ? -13.352 -7.797 -0.896 1 98.81 75 GLY A C 1
ATOM 554 O O . GLY A 1 75 ? -14.008 -6.977 -0.253 1 98.81 75 GLY A O 1
ATOM 555 N N . MET A 1 76 ? -12.305 -7.512 -1.596 1 98.75 76 MET A N 1
ATOM 556 C CA . MET A 1 76 ? -11.82 -6.137 -1.66 1 98.75 76 MET A CA 1
ATOM 557 C C . MET A 1 76 ? -12.867 -5.219 -2.279 1 98.75 76 MET A C 1
ATOM 559 O O . MET A 1 76 ? -13.086 -4.105 -1.792 1 98.75 76 MET A O 1
ATOM 563 N N . GLY A 1 77 ? -13.453 -5.648 -3.326 1 98.62 77 GLY A N 1
ATOM 564 C CA . GLY A 1 77 ? -14.492 -4.848 -3.955 1 98.62 77 GLY A CA 1
ATOM 565 C C . GLY A 1 77 ? -15.68 -4.594 -3.049 1 98.62 77 GLY A C 1
ATOM 566 O O . GLY A 1 77 ? -16.141 -3.461 -2.934 1 98.62 77 GLY A O 1
ATOM 567 N N . CYS A 1 78 ? -16.078 -5.598 -2.359 1 98.62 78 CYS A N 1
ATOM 568 C CA . CYS A 1 78 ? -17.281 -5.52 -1.537 1 98.62 78 CYS A CA 1
ATOM 569 C C . CYS A 1 78 ? -17 -4.805 -0.222 1 98.62 78 CYS A C 1
ATOM 571 O O . CYS A 1 78 ? -17.906 -4.281 0.412 1 98.62 78 CYS A O 1
ATOM 573 N N . PHE A 1 79 ? -15.805 -4.785 0.206 1 98.75 79 PHE A N 1
ATOM 574 C CA . PHE A 1 79 ? -15.453 -4.148 1.471 1 98.75 79 PHE A CA 1
ATOM 575 C C . PHE A 1 79 ? -14.984 -2.715 1.244 1 98.75 79 PHE A C 1
ATOM 577 O O . PHE A 1 79 ? -15.594 -1.771 1.754 1 98.75 79 PHE A O 1
ATOM 584 N N . CYS A 1 80 ? -13.984 -2.531 0.469 1 98.75 80 CYS A N 1
ATOM 585 C CA . CYS A 1 80 ? -13.391 -1.218 0.255 1 98.75 80 CYS A CA 1
ATOM 586 C C . CYS A 1 80 ? -14.281 -0.348 -0.621 1 98.75 80 CYS A C 1
ATOM 588 O O . CYS A 1 80 ? -14.375 0.863 -0.411 1 98.75 80 CYS A O 1
ATOM 590 N N . GLY A 1 81 ? -14.922 -0.965 -1.643 1 98.31 81 GLY A N 1
ATOM 591 C CA . GLY A 1 81 ? -15.758 -0.222 -2.574 1 98.31 81 GLY A CA 1
ATOM 592 C C . GLY A 1 81 ? -16.828 0.607 -1.886 1 98.31 81 GLY A C 1
ATOM 593 O O . GLY A 1 81 ? -16.844 1.834 -2.01 1 98.31 81 GLY A O 1
ATOM 594 N N . PRO A 1 82 ? -17.656 -0.049 -1.141 1 98.5 82 PRO A N 1
ATOM 595 C CA . PRO A 1 82 ? -18.719 0.669 -0.431 1 98.5 82 PRO A CA 1
ATOM 596 C C . PRO A 1 82 ? -18.172 1.712 0.544 1 98.5 82 PRO A C 1
ATOM 598 O O . PRO A 1 82 ? -18.75 2.787 0.691 1 98.5 82 PRO A O 1
ATOM 601 N N . LEU A 1 83 ? -17.078 1.393 1.195 1 98.19 83 LEU A N 1
ATOM 602 C CA . LEU A 1 83 ? -16.5 2.346 2.137 1 98.19 83 LEU A CA 1
ATOM 603 C C . LEU A 1 83 ? -15.977 3.58 1.411 1 98.19 83 LEU A C 1
ATOM 605 O O . LEU A 1 83 ? -16.219 4.707 1.849 1 98.19 83 LEU A O 1
ATOM 609 N N . TYR A 1 84 ? -15.281 3.379 0.268 1 97.75 84 TYR A N 1
ATOM 610 C CA . TYR A 1 84 ? -14.844 4.512 -0.538 1 97.75 84 TYR A CA 1
ATOM 611 C C . TYR A 1 84 ? -16.031 5.348 -0.994 1 97.75 84 TYR A C 1
ATOM 613 O O . TYR A 1 84 ? -16 6.578 -0.905 1 97.75 84 TYR A O 1
ATOM 621 N N . HIS A 1 85 ? -17 4.648 -1.517 1 97.31 85 HIS A N 1
ATOM 622 C CA . HIS A 1 85 ? -18.188 5.332 -2.018 1 97.31 85 HIS A CA 1
ATOM 623 C C . HIS A 1 85 ? -18.828 6.195 -0.936 1 97.31 85 HIS A C 1
ATOM 625 O O . HIS A 1 85 ? -19.109 7.375 -1.165 1 97.31 85 HIS A O 1
ATOM 631 N N . GLN A 1 86 ? -19.062 5.668 0.213 1 96.5 86 GLN A N 1
ATOM 632 C CA . GLN A 1 86 ? -19.703 6.41 1.301 1 96.5 86 GLN A CA 1
ATOM 633 C C . GLN A 1 86 ? -18.812 7.57 1.753 1 96.5 86 GLN A C 1
ATOM 635 O O . GLN A 1 86 ? -19.312 8.664 2.02 1 96.5 86 GLN A O 1
ATOM 640 N N . ALA A 1 87 ? -17.547 7.277 1.893 1 95.44 87 ALA A N 1
ATOM 641 C CA . ALA A 1 87 ? -16.609 8.312 2.322 1 95.44 87 ALA A CA 1
ATOM 642 C C . ALA A 1 87 ? -16.625 9.492 1.354 1 95.44 87 ALA A C 1
ATOM 644 O O . ALA A 1 87 ? -16.547 10.648 1.774 1 95.44 87 ALA A O 1
ATOM 645 N N . LEU A 1 88 ? -16.766 9.289 0.068 1 93.88 88 LEU A N 1
ATOM 646 C CA . LEU A 1 88 ? -16.656 10.32 -0.958 1 93.88 88 LEU A CA 1
ATOM 647 C C . LEU A 1 88 ? -17.984 11.039 -1.162 1 93.88 88 LEU A C 1
ATOM 649 O O . LEU A 1 88 ? -18 12.227 -1.489 1 93.88 88 LEU A O 1
ATOM 653 N N . THR A 1 89 ? -19.078 10.344 -0.932 1 93.5 89 THR A N 1
ATOM 654 C CA . THR A 1 89 ? -20.359 10.922 -1.33 1 93.5 89 THR A CA 1
ATOM 655 C C . THR A 1 89 ? -21.219 11.219 -0.108 1 93.5 89 THR A C 1
ATOM 657 O O . THR A 1 89 ? -22.188 11.977 -0.195 1 93.5 89 THR A O 1
ATOM 660 N N . GLY A 1 90 ? -20.922 10.547 0.959 1 93.5 90 GLY A N 1
ATOM 661 C CA . GLY A 1 90 ? -21.781 10.633 2.131 1 93.5 90 GLY A CA 1
ATOM 662 C C . GLY A 1 90 ? -22.984 9.719 2.055 1 93.5 90 GLY A C 1
ATOM 663 O O . GLY A 1 90 ? -23.781 9.648 2.998 1 93.5 90 GLY A O 1
ATOM 664 N N . ASP A 1 91 ? -23.125 8.992 1.021 1 95.62 91 ASP A N 1
ATOM 665 C CA . ASP A 1 91 ? -24.266 8.109 0.773 1 95.62 91 ASP A CA 1
ATOM 666 C C . ASP A 1 91 ? -23.953 6.676 1.196 1 95.62 91 ASP A C 1
ATOM 668 O O . ASP A 1 91 ? -23.125 6.008 0.581 1 95.62 91 ASP A O 1
ATOM 672 N N . PRO A 1 92 ? -24.609 6.164 2.227 1 96.12 92 PRO A N 1
ATOM 673 C CA . PRO A 1 92 ? -24.297 4.832 2.76 1 96.12 92 PRO A CA 1
ATOM 674 C C . PRO A 1 92 ? -25.078 3.723 2.053 1 96.12 92 PRO A C 1
ATOM 676 O O . PRO A 1 92 ? -25.188 2.611 2.578 1 96.12 92 PRO A O 1
ATOM 679 N N . VAL A 1 93 ? -25.547 3.889 0.856 1 96.75 93 VAL A N 1
ATOM 680 C CA . VAL A 1 93 ? -26.469 3 0.172 1 96.75 93 VAL A CA 1
ATOM 681 C C . VAL A 1 93 ? -25.828 1.629 -0.025 1 96.75 93 VAL A C 1
ATOM 683 O O . VAL A 1 93 ? -26.516 0.608 -0.035 1 96.75 93 VAL A O 1
ATOM 686 N N . LEU A 1 94 ? -24.562 1.537 -0.086 1 97.25 94 LEU A N 1
ATOM 687 C CA . LEU A 1 94 ? -23.875 0.28 -0.348 1 97.25 94 LEU A CA 1
ATOM 688 C C . LEU A 1 94 ? -23.25 -0.278 0.93 1 97.25 94 LEU A C 1
ATOM 690 O O . LEU A 1 94 ? -22.578 -1.308 0.899 1 97.25 94 LEU A O 1
ATOM 694 N N . SER A 1 95 ? -23.453 0.264 1.994 1 95.5 95 SER A N 1
ATOM 695 C CA . SER A 1 95 ? -22.734 -0.057 3.227 1 95.5 95 SER A CA 1
ATOM 696 C C . SER A 1 95 ? -23.016 -1.489 3.67 1 95.5 95 SER A C 1
ATOM 698 O O . SER A 1 95 ? -22.203 -2.105 4.352 1 95.5 95 SER A O 1
ATOM 700 N N . LYS A 1 96 ? -24.141 -1.98 3.307 1 96.69 96 LYS A N 1
ATOM 701 C CA . LYS A 1 96 ? -24.531 -3.334 3.703 1 96.69 96 LYS A CA 1
ATOM 702 C C . LYS A 1 96 ? -23.609 -4.371 3.055 1 96.69 96 LYS A C 1
ATOM 704 O O . LYS A 1 96 ? -23.547 -5.52 3.506 1 96.69 96 LYS A O 1
ATOM 709 N N . LEU A 1 97 ? -22.891 -4.066 2.072 1 98.12 97 LEU A N 1
ATOM 710 C CA . LEU A 1 97 ? -21.984 -4.977 1.373 1 98.12 97 LEU A CA 1
ATOM 711 C C . LEU A 1 97 ? -20.688 -5.164 2.154 1 98.12 97 LEU A C 1
ATOM 713 O O . LEU A 1 97 ? -20 -6.176 1.995 1 98.12 97 LEU A O 1
ATOM 717 N N . ALA A 1 98 ? -20.359 -4.273 3.018 1 97.94 98 ALA A N 1
ATOM 718 C CA . ALA A 1 98 ? -19.047 -4.246 3.662 1 97.94 98 ALA A CA 1
ATOM 719 C C . ALA A 1 98 ? -18.844 -5.48 4.539 1 97.94 98 ALA A C 1
ATOM 721 O O . ALA A 1 98 ? -17.781 -6.113 4.492 1 97.94 98 ALA A O 1
ATOM 722 N N . PRO A 1 99 ? -19.859 -5.871 5.328 1 98 99 PRO A N 1
ATOM 723 C CA . PRO A 1 99 ? -19.672 -7.094 6.113 1 98 99 PRO A CA 1
ATOM 724 C C . PRO A 1 99 ? -19.484 -8.328 5.242 1 98 99 PRO A C 1
ATOM 726 O O . PRO A 1 99 ? -18.688 -9.219 5.59 1 98 99 PRO A O 1
ATOM 729 N N . VAL A 1 100 ? -20.141 -8.398 4.164 1 98.56 100 VAL A N 1
ATOM 730 C CA . VAL A 1 100 ? -19.938 -9.484 3.213 1 98.56 100 VAL A CA 1
ATOM 731 C C . VAL A 1 100 ? -18.5 -9.453 2.688 1 98.56 100 VAL A C 1
ATOM 733 O O . VAL A 1 100 ? -17.844 -10.492 2.627 1 98.56 100 VAL A O 1
ATOM 736 N N . GLY A 1 101 ? -18.078 -8.297 2.363 1 98.75 101 GLY A N 1
ATOM 737 C CA . GLY A 1 101 ? -16.703 -8.148 1.906 1 98.75 101 GLY A CA 1
ATOM 738 C C . GLY A 1 101 ? -15.68 -8.594 2.934 1 98.75 101 GLY A C 1
ATOM 739 O O . GLY A 1 101 ? -14.711 -9.281 2.596 1 98.75 101 GLY A O 1
ATOM 740 N N . GLY A 1 102 ? -15.898 -8.219 4.145 1 98.62 102 GLY A N 1
ATOM 741 C CA . GLY A 1 102 ? -15.016 -8.656 5.215 1 98.62 102 GLY A CA 1
ATOM 742 C C . GLY A 1 102 ? -14.922 -10.164 5.336 1 98.62 102 GLY A C 1
ATOM 743 O O . GLY A 1 102 ? -13.828 -10.711 5.492 1 98.62 102 GLY A O 1
ATOM 744 N N . VAL A 1 103 ? -15.992 -10.742 5.262 1 98.75 103 VAL A N 1
ATOM 745 C CA . VAL A 1 103 ? -16.031 -12.203 5.355 1 98.75 103 VAL A CA 1
ATOM 746 C C . VAL A 1 103 ? -15.289 -12.812 4.172 1 98.75 103 VAL A C 1
ATOM 748 O O . VAL A 1 103 ? -14.539 -13.781 4.34 1 98.75 103 VAL A O 1
ATOM 751 N N . LEU A 1 104 ? -15.453 -12.32 3.021 1 98.81 104 LEU A N 1
ATOM 752 C CA . LEU A 1 104 ? -14.742 -12.812 1.843 1 98.81 104 LEU A CA 1
ATOM 753 C C . LEU A 1 104 ? -13.242 -12.617 1.994 1 98.81 104 LEU A C 1
ATOM 755 O O . LEU A 1 104 ? -12.453 -13.477 1.585 1 98.81 104 LEU A O 1
ATOM 759 N N . LEU A 1 105 ? -12.859 -11.469 2.518 1 98.88 105 LEU A N 1
ATOM 760 C CA . LEU A 1 105 ? -11.438 -11.258 2.758 1 98.88 105 LEU A CA 1
ATOM 761 C C . LEU A 1 105 ? -10.875 -12.32 3.693 1 98.88 105 LEU A C 1
ATOM 763 O O . LEU A 1 105 ? -9.805 -12.875 3.443 1 98.88 105 LEU A O 1
ATOM 767 N N . ILE A 1 106 ? -11.562 -12.625 4.766 1 98.81 106 ILE A N 1
ATOM 768 C CA . ILE A 1 106 ? -11.156 -13.68 5.691 1 98.81 106 ILE A CA 1
ATOM 769 C C . ILE A 1 106 ? -11.039 -15.008 4.941 1 98.81 106 ILE A C 1
ATOM 771 O O . ILE A 1 106 ? -10.031 -15.703 5.066 1 98.81 106 ILE A O 1
ATOM 775 N N . ALA A 1 107 ? -12 -15.32 4.188 1 98.75 107 ALA A N 1
ATOM 776 C CA . ALA A 1 107 ? -12.008 -16.562 3.416 1 98.75 107 ALA A CA 1
ATOM 777 C C . ALA A 1 107 ? -10.852 -16.594 2.42 1 98.75 107 ALA A C 1
ATOM 779 O O . ALA A 1 107 ? -10.281 -17.656 2.16 1 98.75 107 ALA A O 1
ATOM 780 N N . GLY A 1 108 ? -10.578 -15.453 1.806 1 98.69 108 GLY A N 1
ATOM 781 C CA . GLY A 1 108 ? -9.453 -15.367 0.887 1 98.69 108 GLY A CA 1
ATOM 782 C C . GLY A 1 108 ? -8.125 -15.703 1.538 1 98.69 108 GLY A C 1
ATOM 783 O O . GLY A 1 108 ? -7.324 -16.453 0.974 1 98.69 108 GLY A O 1
ATOM 784 N N . TRP A 1 109 ? -7.883 -15.211 2.709 1 98.75 109 TRP A N 1
ATOM 785 C CA . TRP A 1 109 ? -6.68 -15.547 3.461 1 98.75 109 TRP A CA 1
ATOM 786 C C . TRP A 1 109 ? -6.652 -17.031 3.805 1 98.75 109 TRP A C 1
ATOM 788 O O . TRP A 1 109 ? -5.617 -17.688 3.676 1 98.75 109 TRP A O 1
ATOM 798 N N . ALA A 1 110 ? -7.785 -17.609 4.246 1 98.44 110 ALA A N 1
ATOM 799 C CA . ALA A 1 110 ? -7.867 -19.031 4.562 1 98.44 110 ALA A CA 1
ATOM 800 C C . ALA A 1 110 ? -7.574 -19.875 3.33 1 98.44 110 ALA A C 1
ATOM 802 O O . ALA A 1 110 ? -6.945 -20.938 3.436 1 98.44 110 ALA A O 1
ATOM 803 N N . ALA A 1 111 ? -8.016 -19.422 2.186 1 98.25 111 ALA A N 1
ATOM 804 C CA . ALA A 1 111 ? -7.809 -20.156 0.941 1 98.25 111 ALA A CA 1
ATOM 805 C C . ALA A 1 111 ? -6.324 -20.25 0.606 1 98.25 111 ALA A C 1
ATOM 807 O O . ALA A 1 111 ? -5.891 -21.203 -0.036 1 98.25 111 ALA A O 1
ATOM 808 N N . MET A 1 112 ? -5.566 -19.312 1.039 1 97.56 112 MET A N 1
ATOM 809 C CA . MET A 1 112 ? -4.129 -19.344 0.776 1 97.56 112 MET A CA 1
ATOM 810 C C . MET A 1 112 ? -3.447 -20.422 1.613 1 97.56 112 MET A C 1
ATOM 812 O O . MET A 1 112 ? -2.305 -20.797 1.341 1 97.56 112 MET A O 1
ATOM 816 N N . ALA A 1 113 ? -4.117 -20.906 2.627 1 97.19 113 ALA A N 1
ATOM 817 C CA . ALA A 1 113 ? -3.549 -21.938 3.49 1 97.19 113 ALA A CA 1
ATOM 818 C C . ALA A 1 113 ? -3.775 -23.328 2.908 1 97.19 113 ALA A C 1
ATOM 820 O O . ALA A 1 113 ? -3.271 -24.312 3.438 1 97.19 113 ALA A O 1
ATOM 821 N N . LEU A 1 114 ? -4.492 -23.422 1.873 1 90.31 114 LEU A N 1
ATOM 822 C CA . LEU A 1 114 ? -4.754 -24.703 1.247 1 90.31 114 LEU A CA 1
ATOM 823 C C . LEU A 1 114 ? -3.516 -25.219 0.524 1 90.31 114 LEU A C 1
ATOM 825 O O . LEU A 1 114 ? -2.721 -24.438 0.009 1 90.31 114 LEU A O 1
ATOM 829 N N . MET B 1 1 ? 17.281 -14.281 -13.219 1 69 1 MET B N 1
ATOM 830 C CA . MET B 1 1 ? 17.547 -14.859 -11.906 1 69 1 MET B CA 1
ATOM 831 C C . MET B 1 1 ? 18.359 -13.898 -11.047 1 69 1 MET B C 1
ATOM 833 O O . MET B 1 1 ? 18.047 -13.688 -9.875 1 69 1 MET B O 1
ATOM 837 N N . CYS B 1 2 ? 19.312 -13.148 -11.742 1 92.69 2 CYS B N 1
ATOM 838 C CA . CYS B 1 2 ? 20.172 -12.273 -10.953 1 92.69 2 CYS B CA 1
ATOM 839 C C . CYS B 1 2 ? 19.406 -11.062 -10.438 1 92.69 2 CYS B C 1
ATOM 841 O O . CYS B 1 2 ? 19.531 -10.688 -9.273 1 92.69 2 CYS B O 1
ATOM 843 N N . ALA B 1 3 ? 18.5 -10.57 -11.18 1 94.81 3 ALA B N 1
ATOM 844 C CA . ALA B 1 3 ? 17.734 -9.398 -10.773 1 94.81 3 ALA B CA 1
ATOM 845 C C . ALA B 1 3 ? 16.719 -9.75 -9.68 1 94.81 3 ALA B C 1
ATOM 847 O O . ALA B 1 3 ? 16.516 -8.961 -8.75 1 94.81 3 ALA B O 1
ATOM 848 N N . SER B 1 4 ? 16.172 -10.867 -9.797 1 96.5 4 SER B N 1
ATOM 849 C CA . SER B 1 4 ? 15.219 -11.328 -8.789 1 96.5 4 SER B CA 1
ATOM 850 C C . SER B 1 4 ? 15.867 -11.422 -7.414 1 96.5 4 SER B C 1
ATOM 852 O O . SER B 1 4 ? 15.297 -10.969 -6.418 1 96.5 4 SER B O 1
ATOM 854 N N . LEU B 1 5 ? 17.016 -12.016 -7.422 1 97.31 5 LEU B N 1
ATOM 855 C CA . LEU B 1 5 ? 17.719 -12.18 -6.152 1 97.31 5 LEU B CA 1
ATOM 856 C C . LEU B 1 5 ? 18.125 -10.828 -5.578 1 97.31 5 LEU B C 1
ATOM 858 O O . LEU B 1 5 ? 18.016 -10.602 -4.371 1 97.31 5 LEU B O 1
ATOM 862 N N . ALA B 1 6 ? 18.656 -9.969 -6.41 1 98.12 6 ALA B N 1
ATOM 863 C CA . ALA B 1 6 ? 19.047 -8.633 -5.961 1 98.12 6 ALA B CA 1
ATOM 864 C C . ALA B 1 6 ? 17.859 -7.883 -5.367 1 98.12 6 ALA B C 1
ATOM 866 O O . ALA B 1 6 ? 17.969 -7.273 -4.301 1 98.12 6 ALA B O 1
ATOM 867 N N . VAL B 1 7 ? 16.75 -7.957 -6.055 1 98.44 7 VAL B N 1
ATOM 868 C CA . VAL B 1 7 ? 15.547 -7.258 -5.59 1 98.44 7 VAL B CA 1
ATOM 869 C C . VAL B 1 7 ? 15.062 -7.875 -4.281 1 98.44 7 VAL B C 1
ATOM 871 O O . VAL B 1 7 ? 14.656 -7.16 -3.361 1 98.44 7 VAL B O 1
ATOM 874 N N . GLN B 1 8 ? 15.125 -9.117 -4.141 1 98.19 8 GLN B N 1
ATOM 875 C CA . GLN B 1 8 ? 14.758 -9.812 -2.908 1 98.19 8 GLN B CA 1
ATOM 876 C C . GLN B 1 8 ? 15.648 -9.375 -1.747 1 98.19 8 GLN B C 1
ATOM 878 O O . GLN B 1 8 ? 15.156 -9.117 -0.646 1 98.19 8 GLN B O 1
ATOM 883 N N . ARG B 1 9 ? 16.875 -9.336 -1.985 1 98.56 9 ARG B N 1
ATOM 884 C CA . ARG B 1 9 ? 17.812 -8.914 -0.951 1 98.56 9 ARG B CA 1
ATOM 885 C C . ARG B 1 9 ? 17.547 -7.473 -0.523 1 98.56 9 ARG B C 1
ATOM 887 O O . ARG B 1 9 ? 17.594 -7.16 0.668 1 98.56 9 ARG B O 1
ATOM 894 N N . LEU B 1 10 ? 17.281 -6.645 -1.489 1 98.44 10 LEU B N 1
ATOM 895 C CA . LEU B 1 10 ? 16.984 -5.246 -1.192 1 98.44 10 LEU B CA 1
ATOM 896 C C . LEU B 1 10 ? 15.672 -5.121 -0.425 1 98.44 10 LEU B C 1
ATOM 898 O O . LEU B 1 10 ? 15.539 -4.254 0.443 1 98.44 10 LEU B O 1
ATOM 902 N N . ALA B 1 11 ? 14.734 -5.941 -0.768 1 98.62 11 ALA B N 1
ATOM 903 C CA . ALA B 1 11 ? 13.492 -5.98 0.003 1 98.62 11 ALA B CA 1
ATOM 904 C C . ALA B 1 11 ? 13.773 -6.301 1.469 1 98.62 11 ALA B C 1
ATOM 906 O O . ALA B 1 11 ? 13.203 -5.676 2.365 1 98.62 11 ALA B O 1
ATOM 907 N N . GLY B 1 12 ? 14.641 -7.258 1.715 1 98.62 12 GLY B N 1
ATOM 908 C CA . GLY B 1 12 ? 15.008 -7.621 3.074 1 98.62 12 GLY B CA 1
ATOM 909 C C . GLY B 1 12 ? 15.641 -6.484 3.848 1 98.62 12 GLY B C 1
ATOM 910 O O . GLY B 1 12 ? 15.266 -6.219 4.992 1 98.62 12 GLY B O 1
ATOM 911 N N . VAL B 1 13 ? 16.531 -5.859 3.25 1 98.69 13 VAL B N 1
ATOM 912 C CA . VAL B 1 13 ? 17.203 -4.738 3.887 1 98.69 13 VAL B CA 1
ATOM 913 C C . VAL B 1 13 ? 16.219 -3.604 4.129 1 98.69 13 VAL B C 1
ATOM 915 O O . VAL B 1 13 ? 16.172 -3.039 5.227 1 98.69 13 VAL B O 1
ATOM 918 N N . SER B 1 14 ? 15.484 -3.32 3.133 1 98.75 14 SER B N 1
ATOM 919 C CA . SER B 1 14 ? 14.484 -2.258 3.242 1 98.75 14 SER B CA 1
ATOM 920 C C . SER B 1 14 ? 13.484 -2.553 4.352 1 98.75 14 SER B C 1
ATOM 922 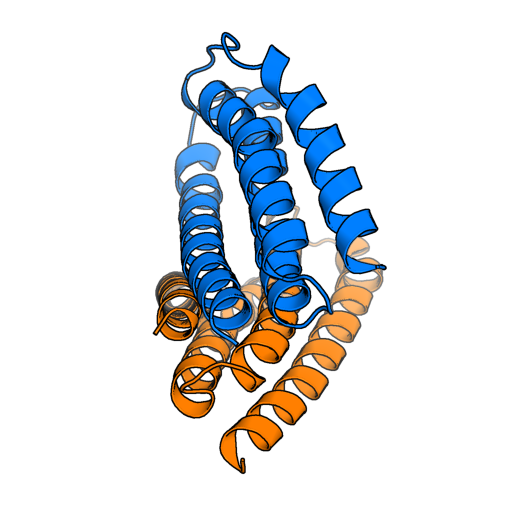O O . SER B 1 14 ? 13.148 -1.67 5.145 1 98.75 14 SER B O 1
ATOM 924 N N . GLY B 1 15 ? 12.938 -3.75 4.379 1 98.75 15 GLY B N 1
ATOM 925 C CA . GLY B 1 15 ? 12.008 -4.133 5.426 1 98.75 15 GLY B CA 1
ATOM 926 C C . GLY B 1 15 ? 12.594 -4.016 6.82 1 98.75 15 GLY B C 1
ATOM 927 O O . GLY B 1 15 ? 11.938 -3.516 7.734 1 98.75 15 GLY B O 1
ATOM 928 N N . ALA B 1 16 ? 13.812 -4.48 6.996 1 98.75 16 ALA B N 1
ATOM 929 C CA . ALA B 1 16 ? 14.492 -4.355 8.281 1 98.75 16 ALA B CA 1
ATOM 930 C C . ALA B 1 16 ? 14.609 -2.895 8.695 1 98.75 16 ALA B C 1
ATOM 932 O O . ALA B 1 16 ? 14.359 -2.551 9.859 1 98.75 16 ALA B O 1
ATOM 933 N N . LEU B 1 17 ? 14.977 -2.059 7.75 1 98.56 17 LEU B N 1
ATOM 934 C CA . LEU B 1 17 ? 15.094 -0.632 8.031 1 98.56 17 LEU B CA 1
ATOM 935 C C . LEU B 1 17 ? 13.734 -0.026 8.367 1 98.56 17 LEU B C 1
ATOM 937 O O . LEU B 1 17 ? 13.633 0.833 9.242 1 98.56 17 LEU B O 1
ATOM 941 N N . ALA B 1 18 ? 12.703 -0.403 7.629 1 98.69 18 ALA B N 1
ATOM 942 C CA . ALA B 1 18 ? 11.359 0.096 7.891 1 98.69 18 ALA B CA 1
ATOM 943 C C . ALA B 1 18 ? 10.906 -0.254 9.305 1 98.69 18 ALA B C 1
ATOM 945 O O . ALA B 1 18 ? 10.32 0.576 10 1 98.69 18 ALA B O 1
ATOM 946 N N . VAL B 1 19 ? 11.164 -1.467 9.711 1 98.56 19 VAL B N 1
ATOM 947 C CA . VAL B 1 19 ? 10.773 -1.903 11.047 1 98.56 19 VAL B CA 1
ATOM 948 C C . VAL B 1 19 ? 11.57 -1.128 12.094 1 98.56 19 VAL B C 1
ATOM 950 O O . VAL B 1 19 ? 11.008 -0.669 13.094 1 98.56 19 VAL B O 1
ATOM 953 N N . ALA B 1 20 ? 12.867 -1.016 11.93 1 97.81 20 ALA B N 1
ATOM 954 C CA . ALA B 1 20 ? 13.695 -0.238 12.852 1 97.81 20 ALA B CA 1
ATOM 955 C C . ALA B 1 20 ? 13.195 1.199 12.953 1 97.81 20 ALA B C 1
ATOM 957 O O . ALA B 1 20 ? 13.086 1.746 14.055 1 97.81 20 ALA B O 1
ATOM 958 N N . ALA B 1 21 ? 12.938 1.796 11.844 1 97 21 ALA B N 1
ATOM 959 C CA . ALA B 1 21 ? 12.406 3.154 11.828 1 97 21 ALA B CA 1
ATOM 960 C C . ALA B 1 21 ? 11.062 3.225 12.555 1 97 21 ALA B C 1
ATOM 962 O O . ALA B 1 21 ? 10.781 4.195 13.258 1 97 21 ALA B O 1
ATOM 963 N N . GLY B 1 22 ? 10.266 2.254 12.266 1 96.38 22 GLY B N 1
ATOM 964 C CA . GLY B 1 22 ? 8.992 2.195 12.961 1 96.38 22 GLY B CA 1
ATOM 965 C C . GLY B 1 22 ? 9.141 2.125 14.469 1 96.38 22 GLY B C 1
ATOM 966 O O . GLY B 1 22 ? 8.398 2.781 15.203 1 96.38 22 GLY B O 1
ATOM 967 N N . ALA B 1 23 ? 10.008 1.307 14.945 1 94.69 23 ALA B N 1
ATOM 968 C CA . ALA B 1 23 ? 10.297 1.21 16.375 1 94.69 23 ALA B CA 1
ATOM 969 C C . ALA B 1 23 ? 10.773 2.549 16.922 1 94.69 23 ALA B C 1
ATOM 971 O O . ALA B 1 23 ? 10.344 2.967 18 1 94.69 23 ALA B O 1
ATOM 972 N N . TYR B 1 24 ? 11.594 3.184 16.203 1 92.56 24 TYR B N 1
ATOM 973 C CA . TYR B 1 24 ? 12.055 4.504 16.609 1 92.56 24 TYR B CA 1
ATOM 974 C C . TYR B 1 24 ? 10.891 5.484 16.703 1 92.56 24 TYR B C 1
ATOM 976 O O . TYR B 1 24 ? 10.828 6.301 17.625 1 92.56 24 TYR B O 1
ATOM 984 N N . GLY B 1 25 ? 10.062 5.535 15.719 1 90.38 25 GLY B N 1
ATOM 985 C CA . GLY B 1 25 ? 8.898 6.395 15.727 1 90.38 25 GLY B CA 1
ATOM 986 C C . GLY B 1 25 ? 7.996 6.164 16.922 1 90.38 25 GLY B C 1
ATOM 987 O O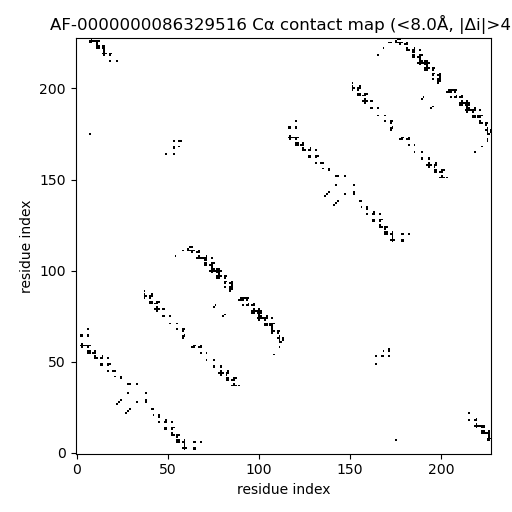 . GLY B 1 25 ? 7.508 7.117 17.531 1 90.38 25 GLY B O 1
ATOM 988 N N . ALA B 1 26 ? 7.711 4.938 17.281 1 88.06 26 ALA B N 1
ATOM 989 C CA . ALA B 1 26 ? 6.793 4.574 18.359 1 88.06 26 ALA B CA 1
ATOM 990 C C . ALA B 1 26 ? 7.383 4.922 19.719 1 88.06 26 ALA B C 1
ATOM 992 O O . ALA B 1 26 ? 6.648 5.266 20.656 1 88.06 26 ALA B O 1
ATOM 993 N N . HIS B 1 27 ? 8.633 4.883 19.891 1 84.88 27 HIS B N 1
ATOM 994 C CA . HIS B 1 27 ? 9.258 5.09 21.188 1 84.88 27 HIS B CA 1
ATOM 995 C C . HIS B 1 27 ? 9.898 6.469 21.281 1 84.88 27 HIS B C 1
ATOM 997 O O . HIS B 1 27 ? 9.781 7.148 22.297 1 84.88 27 HIS B O 1
ATOM 1003 N N . GLY B 1 28 ? 10.5 6.852 20.328 1 75.12 28 GLY B N 1
ATOM 1004 C CA . GLY B 1 28 ? 11.273 8.086 20.344 1 75.12 28 GLY B CA 1
ATOM 1005 C C . GLY B 1 28 ? 10.469 9.297 19.922 1 75.12 28 GLY B C 1
ATOM 1006 O O . GLY B 1 28 ? 10.469 10.32 20.609 1 75.12 28 GLY B O 1
ATOM 1007 N N . PHE B 1 29 ? 9.773 9.211 18.938 1 72.44 29 PHE B N 1
ATOM 1008 C CA . PHE B 1 29 ? 9.086 10.336 18.328 1 72.44 29 PHE B CA 1
ATOM 1009 C C . PHE B 1 29 ? 7.801 10.664 19.078 1 72.44 29 PHE B C 1
ATOM 1011 O O . PHE B 1 29 ? 7.453 11.836 19.234 1 72.44 29 PHE B O 1
ATOM 1018 N N . ARG B 1 30 ? 7.109 9.625 19.516 1 67.38 30 ARG B N 1
ATOM 1019 C CA . ARG B 1 30 ? 5.871 9.828 20.266 1 67.38 30 ARG B CA 1
ATOM 1020 C C . ARG B 1 30 ? 6.125 10.609 21.547 1 67.38 30 ARG B C 1
ATOM 1022 O O . ARG B 1 30 ? 5.305 11.445 21.938 1 67.38 30 ARG B O 1
ATOM 1029 N N . ARG B 1 31 ? 7.266 10.523 22.094 1 71.38 31 ARG B N 1
ATOM 1030 C CA . ARG B 1 31 ? 7.594 11.164 23.359 1 71.38 31 ARG B CA 1
ATOM 1031 C C . ARG B 1 31 ? 8.188 12.555 23.141 1 71.38 31 ARG B C 1
ATOM 1033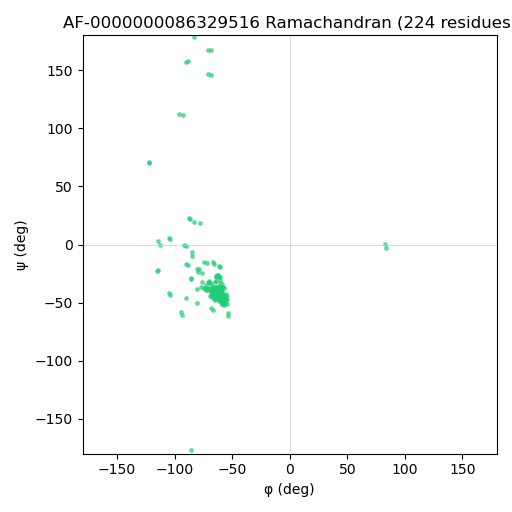 O O . ARG B 1 31 ? 8.375 13.312 24.094 1 71.38 31 ARG B O 1
ATOM 1040 N N . SER B 1 32 ? 8.242 12.789 21.906 1 71.69 32 SER B N 1
ATOM 1041 C CA . SER B 1 32 ? 8.875 14.07 21.609 1 71.69 32 SER B CA 1
ATOM 1042 C C . SER B 1 32 ? 7.852 15.203 21.594 1 71.69 32 SER B C 1
ATOM 1044 O O . SER B 1 32 ? 6.645 14.953 21.516 1 71.69 32 SER B O 1
ATOM 1046 N N . ASP B 1 33 ? 8.336 16.438 21.797 1 73.81 33 ASP B N 1
ATOM 1047 C CA . ASP B 1 33 ? 7.508 17.641 21.797 1 73.81 33 ASP B CA 1
ATOM 1048 C C . ASP B 1 33 ? 7.176 18.062 20.359 1 73.81 33 ASP B C 1
ATOM 1050 O O . ASP B 1 33 ? 6.816 19.219 20.125 1 73.81 33 ASP B O 1
ATOM 1054 N N . ARG B 1 34 ? 7.363 17.078 19.516 1 80.44 34 ARG B N 1
ATOM 1055 C CA . ARG B 1 34 ? 7.039 17.422 18.125 1 80.44 34 ARG B CA 1
ATOM 1056 C C . ARG B 1 34 ? 5.535 17.578 17.938 1 80.44 34 ARG B C 1
ATOM 1058 O O . ARG B 1 34 ? 4.742 16.938 18.641 1 80.44 34 ARG B O 1
ATOM 1065 N N . ASP B 1 35 ? 5.242 18.484 17.062 1 86.5 35 ASP B N 1
ATOM 1066 C CA . ASP B 1 35 ? 3.82 18.734 16.859 1 86.5 35 ASP B CA 1
ATOM 1067 C C . ASP B 1 35 ? 3.148 17.562 16.141 1 86.5 35 ASP B C 1
ATOM 1069 O O . ASP B 1 35 ? 3.824 16.656 15.656 1 86.5 35 ASP B O 1
ATOM 1073 N N . ASP B 1 36 ? 1.825 17.516 16.109 1 87.5 36 ASP B N 1
ATOM 1074 C CA . ASP B 1 36 ? 1.003 16.422 15.594 1 87.5 36 ASP B CA 1
ATOM 1075 C C . ASP B 1 36 ? 1.224 16.234 14.102 1 87.5 36 ASP B C 1
ATOM 1077 O O . ASP B 1 36 ? 1.167 15.102 13.602 1 87.5 36 ASP B O 1
ATOM 1081 N N . TYR B 1 37 ? 1.492 17.219 13.453 1 89.19 37 TYR B N 1
ATOM 1082 C CA . TYR B 1 37 ? 1.693 17.125 12.016 1 89.19 37 TYR B CA 1
ATOM 1083 C C . TYR B 1 37 ? 2.971 16.359 11.695 1 89.19 37 TYR B C 1
ATOM 1085 O O . TYR B 1 37 ? 2.992 15.539 10.781 1 89.19 37 TYR B O 1
ATOM 1093 N N . MET B 1 38 ? 4.047 16.625 12.461 1 92.5 38 MET B N 1
ATOM 1094 C CA . MET B 1 38 ? 5.309 15.922 12.242 1 92.5 38 MET B CA 1
ATOM 1095 C C . MET B 1 38 ? 5.16 14.43 12.547 1 92.5 38 MET B C 1
ATOM 1097 O O . MET B 1 38 ? 5.73 13.594 11.852 1 92.5 38 MET B O 1
ATOM 1101 N N . LYS B 1 39 ? 4.43 14.148 13.492 1 91.94 39 LYS B N 1
ATOM 1102 C CA . LYS B 1 39 ? 4.18 12.75 13.828 1 91.94 39 LYS B CA 1
ATOM 1103 C C . LYS B 1 39 ? 3.416 12.039 12.711 1 91.94 39 LYS B C 1
ATOM 1105 O O . LYS B 1 39 ? 3.711 10.891 12.375 1 91.94 39 LYS B O 1
ATOM 1110 N N . GLU B 1 40 ? 2.439 12.703 12.172 1 91.25 40 GLU B N 1
ATOM 1111 C CA . GLU B 1 40 ? 1.654 12.141 11.078 1 91.25 40 GLU B CA 1
ATOM 1112 C C . GLU B 1 40 ? 2.52 11.906 9.836 1 91.25 40 GLU B C 1
ATOM 1114 O O . GLU B 1 40 ? 2.35 10.906 9.133 1 91.25 40 GLU B O 1
ATOM 1119 N N . LEU B 1 41 ? 3.416 12.828 9.68 1 93.75 41 LEU B N 1
ATOM 1120 C CA . LEU B 1 41 ? 4.332 12.688 8.547 1 93.75 41 LEU B CA 1
ATOM 1121 C C . LEU B 1 41 ? 5.211 11.453 8.719 1 93.75 41 LEU B C 1
ATOM 1123 O O . LEU B 1 41 ? 5.406 10.688 7.77 1 93.75 41 LEU B O 1
ATOM 1127 N N . TYR B 1 42 ? 5.723 11.273 9.898 1 96 42 TYR B N 1
ATOM 1128 C CA . TYR B 1 42 ? 6.574 10.117 10.18 1 96 42 TYR B CA 1
ATOM 1129 C C . TYR B 1 42 ? 5.805 8.812 10 1 96 42 TYR B C 1
ATOM 1131 O O . TYR B 1 42 ? 6.312 7.863 9.406 1 96 42 TYR B O 1
ATOM 1139 N N . GLU B 1 43 ? 4.617 8.828 10.453 1 95 43 GLU B N 1
ATOM 1140 C CA . GLU B 1 43 ? 3.797 7.625 10.352 1 95 43 GLU B CA 1
ATOM 1141 C C . GLU B 1 43 ? 3.479 7.289 8.898 1 95 43 GLU B C 1
ATOM 1143 O O . GLU B 1 43 ? 3.506 6.121 8.508 1 95 43 GLU B O 1
ATOM 1148 N N . THR B 1 44 ? 3.154 8.281 8.164 1 96.25 44 THR B N 1
ATOM 1149 C CA . THR B 1 44 ? 2.889 8.07 6.746 1 96.25 44 THR B CA 1
ATOM 1150 C C . THR B 1 44 ? 4.125 7.516 6.043 1 96.25 44 THR B C 1
ATOM 1152 O O . THR B 1 44 ? 4.031 6.547 5.285 1 96.25 44 THR B O 1
ATOM 1155 N N . ALA B 1 45 ? 5.25 8.148 6.316 1 97.62 45 ALA B N 1
ATOM 1156 C CA . ALA B 1 45 ? 6.5 7.668 5.734 1 97.62 45 ALA B CA 1
ATOM 1157 C C . ALA B 1 45 ? 6.734 6.199 6.078 1 97.62 45 ALA B C 1
ATOM 1159 O O . ALA B 1 45 ? 7.074 5.398 5.199 1 97.62 45 ALA B O 1
ATOM 1160 N N . ASN B 1 46 ? 6.57 5.891 7.289 1 97.88 46 ASN B N 1
ATOM 1161 C CA . ASN B 1 46 ? 6.859 4.535 7.754 1 97.88 46 ASN B CA 1
ATOM 1162 C C . ASN B 1 46 ? 5.887 3.523 7.16 1 97.88 46 ASN B C 1
ATOM 1164 O O . ASN B 1 46 ? 6.281 2.418 6.789 1 97.88 46 ASN B O 1
ATOM 1168 N N . LYS B 1 47 ? 4.645 3.873 7.094 1 97.81 47 LYS B N 1
ATOM 1169 C CA . LYS B 1 47 ? 3.633 3.01 6.492 1 97.81 47 LYS B CA 1
ATOM 1170 C C . LYS B 1 47 ? 3.973 2.695 5.035 1 97.81 47 LYS B C 1
ATOM 1172 O O . LYS B 1 47 ? 3.988 1.531 4.633 1 97.81 47 LYS B O 1
ATOM 1177 N N . TYR B 1 48 ? 4.223 3.641 4.324 1 98.75 48 TYR B N 1
ATOM 1178 C CA . TYR B 1 48 ? 4.523 3.434 2.912 1 98.75 48 TYR B CA 1
ATOM 1179 C C . TYR B 1 48 ? 5.855 2.711 2.74 1 98.75 48 TYR B C 1
ATOM 1181 O O . TYR B 1 48 ? 6.031 1.937 1.796 1 98.75 48 TYR B O 1
ATOM 1189 N N . HIS B 1 49 ? 6.816 2.971 3.645 1 98.81 49 HIS B N 1
ATOM 1190 C CA . HIS B 1 49 ? 8.094 2.268 3.646 1 98.81 49 HIS B CA 1
ATOM 1191 C C . HIS B 1 49 ? 7.895 0.762 3.783 1 98.81 49 HIS B C 1
ATOM 1193 O O . HIS B 1 49 ? 8.375 -0.009 2.947 1 98.81 49 HIS B O 1
ATOM 1199 N N . ILE B 1 50 ? 7.141 0.398 4.766 1 98.69 50 ILE B N 1
ATOM 1200 C CA . ILE B 1 50 ? 6.996 -1.036 4.992 1 98.69 50 ILE B CA 1
ATOM 1201 C C . ILE B 1 50 ? 6.109 -1.641 3.902 1 98.69 50 ILE B C 1
ATOM 1203 O O . ILE B 1 50 ? 6.367 -2.75 3.43 1 98.69 50 ILE B O 1
ATOM 1207 N N . TYR B 1 51 ? 5.02 -0.95 3.455 1 98.69 51 TYR B N 1
ATOM 1208 C CA . TYR B 1 51 ? 4.168 -1.446 2.383 1 98.69 51 TYR B CA 1
ATOM 1209 C C . TYR B 1 51 ? 4.98 -1.738 1.127 1 98.69 51 TYR B C 1
ATOM 1211 O O . TYR B 1 51 ? 4.801 -2.777 0.49 1 98.69 51 TYR B O 1
ATOM 1219 N N . HIS B 1 52 ? 5.84 -0.884 0.849 1 98.88 52 HIS B N 1
ATOM 1220 C CA . HIS B 1 52 ? 6.516 -1.025 -0.437 1 98.88 52 HIS B CA 1
ATOM 1221 C C . HIS B 1 52 ? 7.773 -1.878 -0.307 1 98.88 52 HIS B C 1
ATOM 1223 O O . HIS B 1 52 ? 8.289 -2.389 -1.306 1 98.88 52 HIS B O 1
ATOM 1229 N N . SER B 1 53 ? 8.25 -2.062 0.925 1 98.88 53 SER B N 1
ATOM 1230 C CA . SER B 1 53 ? 9.211 -3.135 1.14 1 98.88 53 SER B CA 1
ATOM 1231 C C . SER B 1 53 ? 8.594 -4.5 0.868 1 98.88 53 SER B C 1
ATOM 1233 O O . SER B 1 53 ? 9.227 -5.371 0.267 1 98.88 53 SER B O 1
ATOM 1235 N N . LEU B 1 54 ? 7.367 -4.641 1.335 1 98.5 54 LEU B N 1
ATOM 1236 C CA . LEU B 1 54 ? 6.633 -5.871 1.055 1 98.5 54 LEU B CA 1
ATOM 1237 C C . LEU B 1 54 ? 6.352 -6.008 -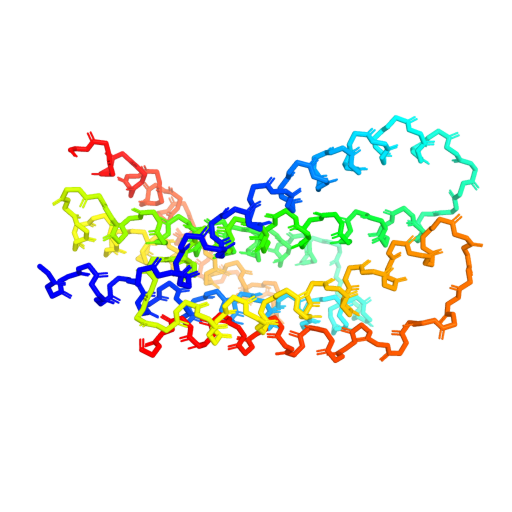0.438 1 98.5 54 LEU B C 1
ATOM 1239 O O . LEU B 1 54 ? 6.461 -7.102 -0.998 1 98.5 54 LEU B O 1
ATOM 1243 N N . ALA B 1 55 ? 5.992 -4.902 -1.06 1 98.75 55 ALA B N 1
ATOM 1244 C CA . ALA B 1 55 ? 5.754 -4.93 -2.5 1 98.75 55 ALA B CA 1
ATOM 1245 C C . ALA B 1 55 ? 7.016 -5.344 -3.256 1 98.75 55 ALA B C 1
ATOM 1247 O O . ALA B 1 55 ? 6.934 -5.992 -4.301 1 98.75 55 ALA B O 1
ATOM 1248 N N . LEU B 1 56 ? 8.18 -4.992 -2.756 1 98.62 56 LEU B N 1
ATOM 1249 C CA . LEU B 1 56 ? 9.445 -5.395 -3.363 1 98.62 56 LEU B CA 1
ATOM 1250 C C . LEU B 1 56 ? 9.57 -6.914 -3.389 1 98.62 56 LEU B C 1
ATOM 1252 O O . LEU B 1 56 ? 10.141 -7.48 -4.324 1 98.62 56 LEU B O 1
ATOM 1256 N N . LEU B 1 57 ? 9.078 -7.562 -2.312 1 97.56 57 LEU B N 1
ATOM 1257 C CA . LEU B 1 57 ? 9.078 -9.023 -2.324 1 97.56 57 LEU B CA 1
ATOM 1258 C C . LEU B 1 57 ? 8.273 -9.555 -3.504 1 97.56 57 LEU B C 1
ATOM 1260 O O . LEU B 1 57 ? 8.68 -10.531 -4.145 1 97.56 57 LEU B O 1
ATOM 1264 N N . GLY B 1 58 ? 7.133 -8.898 -3.795 1 97.19 58 GLY B N 1
ATOM 1265 C CA . GLY B 1 58 ? 6.348 -9.25 -4.969 1 97.19 58 GLY B CA 1
ATOM 1266 C C . GLY B 1 58 ? 7.055 -8.938 -6.273 1 97.19 58 GLY B C 1
ATOM 1267 O O . GLY B 1 58 ? 7 -9.727 -7.219 1 97.19 58 GLY B O 1
ATOM 1268 N N . ALA B 1 59 ? 7.703 -7.832 -6.281 1 98.12 59 ALA B N 1
ATOM 1269 C CA . ALA B 1 59 ? 8.438 -7.41 -7.473 1 98.12 59 ALA B CA 1
ATOM 1270 C C . ALA B 1 59 ? 9.539 -8.406 -7.82 1 98.12 59 ALA B C 1
ATOM 1272 O O . ALA B 1 59 ? 9.812 -8.648 -9 1 98.12 59 ALA B O 1
ATOM 1273 N N . ALA B 1 60 ? 10.164 -8.984 -6.805 1 97.75 60 ALA B N 1
ATOM 1274 C CA . ALA B 1 60 ? 11.258 -9.93 -7.008 1 97.75 60 ALA B CA 1
ATOM 1275 C C . ALA B 1 60 ? 10.789 -11.141 -7.805 1 97.75 60 ALA B C 1
ATOM 1277 O O . ALA B 1 60 ? 11.609 -11.836 -8.414 1 97.75 60 ALA B O 1
ATOM 1278 N N . ARG B 1 61 ? 9.484 -11.344 -7.836 1 94.88 61 ARG B N 1
ATOM 1279 C CA . ARG B 1 61 ? 8.969 -12.57 -8.422 1 94.88 61 ARG B CA 1
ATOM 1280 C C . ARG B 1 61 ? 8.164 -12.281 -9.688 1 94.88 61 ARG B C 1
ATOM 1282 O O . ARG B 1 61 ? 7.562 -13.188 -10.266 1 94.88 61 ARG B O 1
ATOM 1289 N N . CYS B 1 62 ? 8.109 -11.039 -10.094 1 96.25 62 CYS B N 1
ATOM 1290 C CA . CYS B 1 62 ? 7.34 -10.703 -11.281 1 96.25 62 CYS B CA 1
ATOM 1291 C C . CYS B 1 62 ? 8.172 -10.898 -12.547 1 96.25 62 CYS B C 1
ATOM 1293 O O . CYS B 1 62 ? 9.312 -11.359 -12.477 1 96.25 62 CYS B O 1
ATOM 1295 N N . ARG B 1 63 ? 7.684 -10.602 -13.688 1 94.94 63 ARG B N 1
ATOM 1296 C CA . ARG B 1 63 ? 8.32 -10.875 -14.969 1 94.94 63 ARG B CA 1
ATOM 1297 C C . ARG B 1 63 ? 9.547 -9.992 -15.172 1 94.94 63 ARG B C 1
ATOM 1299 O O . ARG B 1 63 ? 10.539 -10.422 -15.773 1 94.94 63 ARG B O 1
ATOM 1306 N N . LYS B 1 64 ? 9.531 -8.719 -14.742 1 96.56 64 LYS B N 1
ATOM 1307 C CA . LYS B 1 64 ? 10.625 -7.758 -14.898 1 96.56 64 LYS B CA 1
ATOM 1308 C C . LYS B 1 64 ? 11.078 -7.215 -13.547 1 96.56 64 LYS B C 1
ATOM 1310 O O . LYS B 1 64 ? 10.961 -6.016 -13.289 1 96.56 64 LYS B O 1
ATOM 1315 N N . PRO B 1 65 ? 11.734 -8.023 -12.75 1 97.69 65 PRO B N 1
ATOM 1316 C CA . PRO B 1 65 ? 12.07 -7.641 -11.375 1 97.69 65 PRO B CA 1
ATOM 1317 C C . PRO B 1 65 ? 12.969 -6.406 -11.312 1 97.69 65 PRO B C 1
ATOM 1319 O O . PRO B 1 65 ? 12.812 -5.57 -10.414 1 97.69 65 PRO B O 1
ATOM 1322 N N . ALA B 1 66 ? 13.875 -6.297 -12.242 1 98.06 66 ALA B N 1
ATOM 1323 C CA . ALA B 1 66 ? 14.781 -5.152 -12.219 1 98.06 66 ALA B CA 1
ATOM 1324 C C . ALA B 1 66 ? 14.023 -3.848 -12.445 1 98.06 66 ALA B C 1
ATOM 1326 O O . ALA B 1 66 ? 14.297 -2.844 -11.773 1 98.06 66 ALA B O 1
ATOM 1327 N N . VAL B 1 67 ? 13.141 -3.865 -13.375 1 98.31 67 VAL B N 1
ATOM 1328 C CA . VAL B 1 67 ? 12.375 -2.668 -13.711 1 98.31 67 VAL B CA 1
ATOM 1329 C C . VAL B 1 67 ? 11.469 -2.295 -12.539 1 98.31 67 VAL B C 1
ATOM 1331 O O . VAL B 1 67 ? 11.547 -1.184 -12.016 1 98.31 67 VAL B O 1
ATOM 1334 N N . ALA B 1 68 ? 10.625 -3.227 -12.125 1 98.69 68 ALA B N 1
ATOM 1335 C CA . ALA B 1 68 ? 9.688 -2.967 -11.031 1 98.69 68 ALA B CA 1
ATOM 1336 C C . ALA B 1 68 ? 10.43 -2.619 -9.75 1 98.69 68 ALA B C 1
ATOM 1338 O O . ALA B 1 68 ? 10.07 -1.666 -9.055 1 98.69 68 ALA B O 1
ATOM 1339 N N . GLY B 1 69 ? 11.477 -3.367 -9.422 1 98.62 69 GLY B N 1
ATOM 1340 C CA . GLY B 1 69 ? 12.234 -3.143 -8.203 1 98.62 69 GLY B CA 1
ATOM 1341 C C . GLY B 1 69 ? 12.914 -1.785 -8.164 1 98.62 69 GLY B C 1
ATOM 1342 O O . GLY B 1 69 ? 12.891 -1.102 -7.137 1 98.62 69 GLY B O 1
ATOM 1343 N N . THR B 1 70 ? 13.516 -1.409 -9.258 1 98.69 70 THR B N 1
ATOM 1344 C CA . THR B 1 70 ? 14.227 -0.137 -9.312 1 98.69 70 THR B CA 1
ATOM 1345 C C . THR B 1 70 ? 13.258 1.031 -9.156 1 98.69 70 THR B C 1
ATOM 1347 O O . THR B 1 70 ? 13.539 1.989 -8.438 1 98.69 70 THR B O 1
ATOM 1350 N N . ILE B 1 71 ? 12.148 0.942 -9.797 1 98.81 71 ILE B N 1
ATOM 1351 C CA . ILE B 1 71 ? 11.164 2.016 -9.742 1 98.81 71 ILE B CA 1
ATOM 1352 C C . ILE B 1 71 ? 10.586 2.117 -8.336 1 98.81 71 ILE B C 1
ATOM 1354 O O . ILE B 1 71 ? 10.453 3.215 -7.789 1 98.81 71 ILE B O 1
ATOM 1358 N N . LEU B 1 72 ? 10.242 0.983 -7.73 1 98.88 72 LEU B N 1
ATOM 1359 C CA . LEU B 1 72 ? 9.727 0.983 -6.367 1 98.88 72 LEU B CA 1
ATOM 1360 C C . LEU B 1 72 ? 10.75 1.555 -5.395 1 98.88 72 LEU B C 1
ATOM 1362 O O . LEU B 1 72 ? 10.398 2.328 -4.5 1 98.88 72 LEU B O 1
ATOM 1366 N N . LEU B 1 73 ? 12.016 1.217 -5.527 1 98.81 73 LEU B N 1
ATOM 1367 C CA . LEU B 1 73 ? 13.062 1.699 -4.633 1 98.81 73 LEU B CA 1
ATOM 1368 C C . LEU B 1 73 ? 13.234 3.209 -4.77 1 98.81 73 LEU B C 1
ATOM 1370 O O . LEU B 1 73 ? 13.336 3.918 -3.764 1 98.81 73 LEU B O 1
ATOM 1374 N N . ALA B 1 74 ? 13.32 3.609 -6 1 98.75 74 ALA B N 1
ATOM 1375 C CA . ALA B 1 74 ? 13.43 5.047 -6.242 1 98.75 74 ALA B CA 1
ATOM 1376 C C . ALA B 1 74 ? 12.227 5.789 -5.664 1 98.75 74 ALA B C 1
ATOM 1378 O O . ALA B 1 74 ? 12.375 6.852 -5.055 1 98.75 74 ALA B O 1
ATOM 1379 N N . GLY B 1 75 ? 11.062 5.242 -5.902 1 98.75 75 GLY B N 1
ATOM 1380 C CA . GLY B 1 75 ? 9.859 5.832 -5.352 1 98.75 75 GLY B CA 1
ATOM 1381 C C . GLY B 1 75 ? 9.867 5.91 -3.838 1 98.75 75 GLY B C 1
ATOM 1382 O O . GLY B 1 75 ? 9.516 6.941 -3.262 1 98.75 75 GLY B O 1
ATOM 1383 N N . MET B 1 76 ? 10.273 4.863 -3.213 1 98.69 76 MET B N 1
ATOM 1384 C CA . MET B 1 76 ? 10.375 4.832 -1.757 1 98.69 76 MET B CA 1
ATOM 1385 C C . MET B 1 76 ? 11.352 5.898 -1.258 1 98.69 76 MET B C 1
ATOM 1387 O O . MET B 1 76 ? 11.07 6.586 -0.273 1 98.69 76 MET B O 1
ATOM 1391 N N . GLY B 1 77 ? 12.438 5.988 -1.859 1 98.56 77 GLY B N 1
ATOM 1392 C CA . GLY B 1 77 ? 13.398 7.004 -1.465 1 98.56 77 GLY B CA 1
ATOM 1393 C C . GLY B 1 77 ? 12.867 8.422 -1.601 1 98.56 77 GLY B C 1
ATOM 1394 O O . GLY B 1 77 ? 13.016 9.234 -0.687 1 98.56 77 GLY B O 1
ATOM 1395 N N . CYS B 1 78 ? 12.242 8.672 -2.699 1 98.56 78 CYS B N 1
ATOM 1396 C CA . CYS B 1 78 ? 11.766 10.016 -3.004 1 98.56 78 CYS B CA 1
ATOM 1397 C C . CYS B 1 78 ? 10.508 10.344 -2.203 1 98.56 78 CYS B C 1
ATOM 1399 O O . CYS B 1 78 ? 10.156 11.516 -2.049 1 98.56 78 CYS B O 1
ATOM 1401 N N . PHE B 1 79 ? 9.82 9.383 -1.827 1 98.62 79 PHE B N 1
ATOM 1402 C CA . PHE B 1 79 ? 8.586 9.617 -1.085 1 98.62 79 PHE B CA 1
ATOM 1403 C C . PHE B 1 79 ? 8.844 9.578 0.417 1 98.62 79 PHE B C 1
ATOM 1405 O O . PHE B 1 79 ? 8.625 10.57 1.115 1 98.62 79 PHE B O 1
ATOM 1412 N N . CYS B 1 80 ? 9.312 8.469 0.917 1 98.62 80 CYS B N 1
ATOM 1413 C CA . CYS B 1 80 ? 9.508 8.273 2.35 1 98.62 80 CYS B CA 1
ATOM 1414 C C . CYS B 1 80 ? 10.672 9.109 2.865 1 98.62 80 CYS B C 1
ATOM 1416 O O . CYS B 1 80 ? 10.625 9.633 3.979 1 98.62 80 CYS B O 1
ATOM 1418 N N . GLY B 1 81 ? 11.719 9.195 2.086 1 98.19 81 GLY B N 1
ATOM 1419 C CA . GLY B 1 81 ? 12.906 9.922 2.5 1 98.19 81 GLY B CA 1
ATOM 1420 C C . GLY B 1 81 ? 12.609 11.344 2.938 1 98.19 81 GLY B C 1
ATOM 1421 O O . GLY B 1 81 ? 12.867 11.711 4.086 1 98.19 81 GLY B O 1
ATOM 1422 N N . PRO B 1 82 ? 12.094 12.117 2.029 1 98.38 82 PRO B N 1
ATOM 1423 C CA . PRO B 1 82 ? 11.766 13.5 2.367 1 98.38 82 PRO B CA 1
ATOM 1424 C C . PRO B 1 82 ? 10.789 13.609 3.543 1 98.38 82 PRO B C 1
ATOM 1426 O O . PRO B 1 82 ? 10.914 14.516 4.367 1 98.38 82 PRO B O 1
ATOM 1429 N N . LEU B 1 83 ? 9.828 12.703 3.631 1 97.56 83 LEU B N 1
ATOM 1430 C CA . LEU B 1 83 ? 8.867 12.75 4.727 1 97.56 83 LEU B CA 1
ATOM 1431 C C . LEU B 1 83 ? 9.547 12.461 6.059 1 97.56 83 LEU B C 1
ATOM 1433 O O . LEU B 1 83 ? 9.305 13.148 7.051 1 97.56 83 LEU B O 1
ATOM 1437 N N . TYR B 1 84 ? 10.406 11.43 6.062 1 97.31 84 TYR B N 1
ATOM 1438 C CA . TYR B 1 84 ? 11.18 11.164 7.27 1 97.31 84 TYR B CA 1
ATOM 1439 C C . TYR B 1 84 ? 12.016 12.375 7.664 1 97.31 84 TYR B C 1
ATOM 1441 O O . TYR B 1 84 ? 12.047 12.758 8.836 1 97.31 84 TYR B O 1
ATOM 1449 N N . HIS B 1 85 ? 12.727 12.891 6.684 1 97 85 HIS B N 1
ATOM 1450 C CA . HIS B 1 85 ? 13.586 14.039 6.938 1 97 85 HIS B CA 1
ATOM 1451 C C . HIS B 1 85 ? 12.797 15.195 7.559 1 97 85 HIS B C 1
ATOM 1453 O O . HIS B 1 85 ? 13.211 15.758 8.57 1 97 85 HIS B O 1
ATOM 1459 N N . GLN B 1 86 ? 11.734 15.555 6.965 1 95.88 86 GLN B N 1
ATOM 1460 C CA . GLN B 1 86 ? 10.922 16.656 7.473 1 95.88 86 GLN B CA 1
ATOM 1461 C C . GLN B 1 86 ? 10.367 16.344 8.859 1 95.88 86 GLN B C 1
ATOM 1463 O O . GLN B 1 86 ? 10.352 17.219 9.734 1 95.88 86 GLN B O 1
ATOM 1468 N N . ALA B 1 87 ? 9.883 15.141 9.023 1 94.69 87 ALA B N 1
ATOM 1469 C CA . ALA B 1 87 ? 9.32 14.734 10.312 1 94.69 87 ALA B CA 1
ATOM 1470 C C . ALA B 1 87 ? 10.367 14.836 11.422 1 94.69 87 ALA B C 1
ATOM 1472 O O . ALA B 1 87 ? 10.055 15.242 12.539 1 94.69 87 ALA B O 1
ATOM 1473 N N . LEU B 1 88 ? 11.586 14.523 11.156 1 93.06 88 LEU B N 1
ATOM 1474 C CA . LEU B 1 88 ? 12.641 14.445 12.164 1 93.06 88 LEU B CA 1
ATOM 1475 C C . LEU B 1 88 ? 13.266 15.82 12.398 1 93.06 88 LEU B C 1
ATOM 1477 O O . LEU B 1 88 ? 13.703 16.125 13.508 1 93.06 88 LEU B O 1
ATOM 1481 N N . THR B 1 89 ? 13.258 16.688 11.367 1 92.62 89 THR B N 1
ATOM 1482 C CA . THR B 1 89 ? 14.031 17.906 11.484 1 92.62 89 THR B CA 1
ATOM 1483 C C . THR B 1 89 ? 13.125 19.141 11.492 1 92.62 89 THR B C 1
ATOM 1485 O O . THR B 1 89 ? 13.539 20.219 11.883 1 92.62 89 THR B O 1
ATOM 1488 N N . GLY B 1 90 ? 11.992 18.938 10.961 1 92.94 90 GLY B N 1
ATOM 1489 C CA . GLY B 1 90 ? 11.102 20.078 10.781 1 92.94 90 GLY B CA 1
ATOM 1490 C C . GLY B 1 90 ? 11.398 20.859 9.516 1 92.94 90 GLY B C 1
ATOM 1491 O O . GLY B 1 90 ? 10.688 21.812 9.195 1 92.94 90 GLY B O 1
ATOM 1492 N N . ASP B 1 91 ? 12.375 20.531 8.766 1 95.25 91 ASP B N 1
ATOM 1493 C CA . ASP B 1 91 ? 12.812 21.203 7.551 1 95.25 91 ASP B CA 1
ATOM 1494 C C . ASP B 1 91 ? 12.164 20.594 6.309 1 95.25 91 ASP B C 1
ATOM 1496 O O . ASP B 1 91 ? 12.469 19.453 5.945 1 95.25 91 ASP B O 1
ATOM 1500 N N . PRO B 1 92 ? 11.289 21.312 5.641 1 95.75 92 PRO B N 1
ATOM 1501 C CA . PRO B 1 92 ? 10.555 20.781 4.496 1 95.75 92 PRO B CA 1
ATOM 1502 C C . PRO 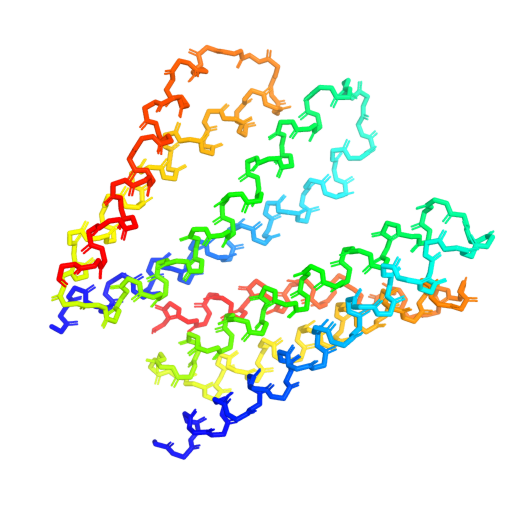B 1 92 ? 11.312 20.938 3.178 1 95.75 92 PRO B C 1
ATOM 1504 O O . PRO B 1 92 ? 10.711 20.859 2.104 1 95.75 92 PRO B O 1
ATOM 1507 N N . VAL B 1 93 ? 12.602 21.094 3.174 1 96.5 93 VAL B N 1
ATOM 1508 C CA . VAL B 1 93 ? 13.398 21.469 2.01 1 96.5 93 VAL B CA 1
ATOM 1509 C C . VAL B 1 93 ? 13.266 20.406 0.925 1 96.5 93 VAL B C 1
ATOM 1511 O O . VAL B 1 93 ? 13.344 20.719 -0.267 1 96.5 93 VAL B O 1
ATOM 1514 N N . LEU B 1 94 ? 13 19.172 1.274 1 96.56 94 LEU B N 1
ATOM 1515 C CA . LEU B 1 94 ? 12.938 18.078 0.314 1 96.56 94 LEU B CA 1
ATOM 1516 C C . LEU B 1 94 ? 11.492 17.688 0.023 1 96.56 94 LEU B C 1
ATOM 1518 O O . LEU B 1 94 ? 11.234 16.734 -0.713 1 96.56 94 LEU B O 1
ATOM 1522 N N . SER B 1 95 ? 10.594 18.375 0.53 1 94.56 95 SER B N 1
ATOM 1523 C CA . SER B 1 95 ? 9.195 17.969 0.493 1 94.56 95 SER B CA 1
ATOM 1524 C C . SER B 1 95 ? 8.672 17.906 -0.939 1 94.56 95 SER B C 1
ATOM 1526 O O . SER B 1 95 ? 7.734 17.156 -1.231 1 94.56 95 SER B O 1
ATOM 1528 N N . LYS B 1 96 ? 9.289 18.688 -1.814 1 95.81 96 LYS B N 1
ATOM 1529 C CA . LYS B 1 96 ? 8.852 18.719 -3.207 1 95.81 96 LYS B CA 1
ATOM 1530 C C . LYS B 1 96 ? 9.109 17.391 -3.902 1 95.81 96 LYS B C 1
ATOM 1532 O O . LYS B 1 96 ? 8.531 17.109 -4.957 1 95.81 96 LYS B O 1
ATOM 1537 N N . LEU B 1 97 ? 9.883 16.516 -3.389 1 97.56 97 LEU B N 1
ATOM 1538 C CA . LEU B 1 97 ? 10.203 15.219 -3.971 1 97.56 97 LEU B CA 1
ATOM 1539 C C . LEU B 1 97 ? 9.094 14.203 -3.703 1 97.56 97 LEU B C 1
ATOM 1541 O O . LEU B 1 97 ? 8.953 13.227 -4.441 1 97.56 97 LEU B O 1
ATOM 1545 N N . ALA B 1 98 ? 8.297 14.43 -2.736 1 96.81 98 ALA B N 1
ATOM 1546 C CA . ALA B 1 98 ? 7.34 13.43 -2.266 1 96.81 98 ALA B CA 1
ATOM 1547 C C . ALA B 1 98 ? 6.305 13.117 -3.338 1 96.81 98 ALA B C 1
ATOM 1549 O O . ALA B 1 98 ? 6 11.945 -3.59 1 96.81 98 ALA B O 1
ATOM 1550 N N . PRO B 1 99 ? 5.812 14.148 -4.07 1 96.75 99 PRO B N 1
ATOM 1551 C CA . PRO B 1 99 ? 4.871 13.82 -5.148 1 96.75 99 PRO B CA 1
ATOM 1552 C C . PRO B 1 99 ? 5.516 13 -6.262 1 96.75 99 PRO B C 1
ATOM 1554 O O . PRO B 1 99 ? 4.871 12.109 -6.828 1 96.75 99 PRO B O 1
ATOM 1557 N N . VAL B 1 100 ? 6.684 13.25 -6.555 1 98.12 100 VAL B N 1
ATOM 1558 C CA . VAL B 1 100 ? 7.426 12.461 -7.535 1 98.12 100 VAL B CA 1
ATOM 1559 C C . VAL B 1 100 ? 7.555 11.023 -7.043 1 98.12 100 VAL B C 1
ATOM 1561 O O . VAL B 1 100 ? 7.34 10.078 -7.809 1 98.12 100 VAL B O 1
ATOM 1564 N N . GLY B 1 101 ? 7.875 10.875 -5.828 1 98.56 101 GLY B N 1
ATOM 1565 C CA . GLY B 1 101 ? 7.969 9.547 -5.242 1 98.56 101 GLY B CA 1
ATOM 1566 C C . GLY B 1 101 ? 6.668 8.773 -5.309 1 98.56 101 GLY B C 1
ATOM 1567 O O . GLY B 1 101 ? 6.664 7.586 -5.641 1 98.56 101 GLY B O 1
ATOM 1568 N N . GLY B 1 102 ? 5.602 9.469 -4.945 1 98.31 102 GLY B N 1
ATOM 1569 C CA . GLY B 1 102 ? 4.297 8.828 -5.043 1 98.31 102 GLY B CA 1
ATOM 1570 C C . GLY B 1 102 ? 3.984 8.312 -6.434 1 98.31 102 GLY B C 1
ATOM 1571 O O . GLY B 1 102 ? 3.484 7.199 -6.594 1 98.31 102 GLY B O 1
ATOM 1572 N N . VAL B 1 103 ? 4.234 9.094 -7.398 1 98.62 103 VAL B N 1
ATOM 1573 C CA . VAL B 1 103 ? 3.998 8.703 -8.781 1 98.62 103 VAL B CA 1
ATOM 1574 C C . VAL B 1 103 ? 4.867 7.504 -9.141 1 98.62 103 VAL B C 1
ATOM 1576 O O . VAL B 1 103 ? 4.406 6.578 -9.82 1 98.62 103 VAL B O 1
ATOM 1579 N N . LEU B 1 104 ? 6.047 7.512 -8.727 1 98.81 104 LEU B N 1
ATOM 1580 C CA . LEU B 1 104 ? 6.941 6.387 -8.977 1 98.81 104 LEU B CA 1
ATOM 1581 C C . LEU B 1 104 ? 6.43 5.121 -8.297 1 98.81 104 LEU B C 1
ATOM 1583 O O . LEU B 1 104 ? 6.539 4.023 -8.844 1 98.81 104 LEU B O 1
ATOM 1587 N N . LEU B 1 105 ? 5.953 5.266 -7.07 1 98.88 105 LEU B N 1
ATOM 1588 C CA . LEU B 1 105 ? 5.391 4.105 -6.391 1 98.88 105 LEU B CA 1
ATOM 1589 C C . LEU B 1 105 ? 4.219 3.527 -7.176 1 98.88 105 LEU B C 1
ATOM 1591 O O . LEU B 1 105 ? 4.109 2.309 -7.332 1 98.88 105 LEU B O 1
ATOM 1595 N N . ILE B 1 106 ? 3.355 4.363 -7.699 1 98.81 106 ILE B N 1
ATOM 1596 C CA . ILE B 1 106 ? 2.248 3.918 -8.539 1 98.81 106 ILE B CA 1
ATOM 1597 C C . ILE B 1 106 ? 2.791 3.189 -9.766 1 98.81 106 ILE B C 1
ATOM 1599 O O . ILE B 1 106 ? 2.336 2.092 -10.094 1 98.81 106 ILE B O 1
ATOM 1603 N N . ALA B 1 107 ? 3.723 3.789 -10.414 1 98.75 107 ALA B N 1
ATOM 1604 C CA . ALA B 1 107 ? 4.336 3.205 -11.602 1 98.75 107 ALA B CA 1
ATOM 1605 C C . ALA B 1 107 ? 4.996 1.868 -11.281 1 98.75 107 ALA B C 1
ATOM 1607 O O . ALA B 1 107 ? 5 0.954 -12.109 1 98.75 107 ALA B O 1
ATOM 1608 N N . GLY B 1 108 ? 5.613 1.799 -10.117 1 98.81 108 GLY B N 1
ATOM 1609 C CA . GLY B 1 108 ? 6.223 0.546 -9.703 1 98.81 108 GLY B CA 1
ATOM 1610 C C . GLY B 1 108 ? 5.23 -0.592 -9.586 1 98.81 108 GLY B C 1
ATOM 1611 O O . GLY B 1 108 ? 5.488 -1.702 -10.055 1 98.81 108 GLY B O 1
ATOM 1612 N N . TRP B 1 109 ? 4.125 -0.313 -8.961 1 98.81 109 TRP B N 1
ATOM 1613 C CA . TRP B 1 109 ? 3.059 -1.307 -8.898 1 98.81 109 TRP B CA 1
ATOM 1614 C C . TRP B 1 109 ? 2.576 -1.681 -10.297 1 98.81 109 TRP B C 1
ATOM 1616 O O . TRP B 1 109 ? 2.41 -2.863 -10.602 1 98.81 109 TRP B O 1
ATOM 1626 N N . ALA B 1 110 ? 2.367 -0.695 -11.148 1 98.5 110 ALA B N 1
ATOM 1627 C CA . ALA B 1 110 ? 1.91 -0.947 -12.516 1 98.5 110 ALA B CA 1
ATOM 1628 C C . ALA B 1 110 ? 2.92 -1.796 -13.281 1 98.5 110 ALA B C 1
ATOM 1630 O O . ALA B 1 110 ? 2.539 -2.631 -14.102 1 98.5 110 ALA B O 1
ATOM 1631 N N . ALA B 1 111 ? 4.172 -1.545 -13.031 1 98.38 111 ALA B N 1
ATOM 1632 C CA . ALA B 1 111 ? 5.227 -2.305 -13.703 1 98.38 111 ALA B CA 1
ATOM 1633 C C . ALA B 1 111 ? 5.148 -3.785 -13.344 1 98.38 111 ALA B C 1
ATOM 1635 O O . ALA B 1 111 ? 5.531 -4.645 -14.141 1 98.38 111 ALA B O 1
ATOM 1636 N N . MET B 1 112 ? 4.625 -4.07 -12.172 1 97.44 112 MET B N 1
ATOM 1637 C CA . MET B 1 112 ? 4.508 -5.465 -11.758 1 97.44 112 MET B CA 1
ATOM 1638 C C . MET B 1 112 ? 3.381 -6.164 -12.508 1 97.44 112 MET B C 1
ATOM 1640 O O . MET B 1 112 ? 3.285 -7.391 -12.492 1 97.44 112 MET B O 1
ATOM 1644 N N . ALA B 1 113 ? 2.537 -5.422 -13.125 1 96.25 113 ALA B N 1
ATOM 1645 C CA . ALA B 1 113 ? 1.429 -6 -13.883 1 96.25 113 ALA B CA 1
ATOM 1646 C C . ALA B 1 113 ? 1.865 -6.371 -15.297 1 96.25 113 ALA B C 1
ATOM 1648 O O . ALA B 1 113 ? 1.116 -7.012 -16.031 1 96.25 113 ALA B O 1
ATOM 1649 N N . LEU B 1 114 ? 3.033 -5.961 -15.664 1 90.44 114 LEU B N 1
ATOM 1650 C CA . LEU B 1 114 ? 3.541 -6.266 -17 1 90.44 114 LEU B CA 1
ATOM 1651 C C . LEU B 1 114 ? 3.865 -7.75 -17.125 1 90.44 114 LEU B C 1
ATOM 1653 O O . LEU B 1 114 ? 4.223 -8.398 -16.141 1 90.44 114 LEU B O 1
#

Radius of gyration: 17.74 Å; Cα contacts (8 Å, |Δi|>4): 355; chains: 2; bounding box: 47×46×40 Å

Organism: NCBI:txid299321

Secondary structure (DSSP, 8-state):
-HHHHHHHHHHHHHHHHHHHHHHHIIIIITTS---HHHHHHHHHHHHHHHHHHHHHHHHTTSS-HHHHHHHHHHHHHHHHHHHHHHHHHS--TTTTHHHHHHHHHHHHHHHTT-/-HHHHHHHHHHHHHHHHHHHHHHHIIIIITTS---HHHHHHHHHHHHHHHHHHHHHHHHTTSS-HHHHHHHHHHHHHHHHHHHHHHHHH---TTTTHHHHHHHHHHHHHHHTT-

InterPro domains:
  IPR006696 Protein of unknown function DUF423 [PF04241] (21-102)
  IPR006696 Protein of unknown function DUF423 [PTHR43461] (7-113)

Sequence (228 aa):
MCASLAVQRLAGVSGALAVAAGAYGAHGFRRSDRDDYMKELYETANKYHIYHSLALLGAARCRKPAVAGTILLAGMGCFCGPLYHQALTGDPVLSKLAPVGGVLLIAGWAAMALMCASLAVQRLAGVSGALAVAAGAYGAHGFRRSDRDDYMKELYETANKYHIYHSLALLGAARCRKPAVAGTILLAGMGCFCGPLYHQALTGDPVLSKLAPVGGVLLIAGWAAMAL

Solvent-accessible surface area (backbone atoms only — not comparable to full-atom values): 10485 Å² total; per-residue (Å²): 113,69,43,26,52,53,26,29,23,49,16,11,50,43,33,19,51,27,48,52,50,44,52,42,45,66,58,53,51,63,74,39,89,64,55,71,66,36,53,50,36,35,49,52,22,39,51,54,40,39,53,49,18,52,46,23,39,53,20,24,69,36,82,50,14,53,61,16,29,51,34,33,50,51,8,45,47,30,26,27,43,29,31,40,48,19,35,75,67,70,51,62,85,47,48,79,38,26,64,57,7,50,52,30,37,55,49,16,59,56,44,47,72,89,109,70,45,24,51,52,29,37,53,48,17,52,53,43,35,54,51,26,51,52,50,42,52,43,44,69,61,54,51,65,73,39,91,63,55,72,65,35,52,50,33,35,50,51,19,38,50,53,39,39,54,48,18,54,44,25,50,44,20,23,69,36,83,50,16,55,61,18,29,50,36,34,50,53,9,44,48,30,25,27,43,27,31,40,49,20,35,75,67,68,52,62,85,46,48,79,37,27,65,57,8,49,52,29,37,27,50,15,25,44,47,34,37,91